Protein AF-A0A1J4K508-F1 (afdb_monomer_lite)

InterPro domains:
  IPR001650 Helicase, C-terminal domain-like [PF00271] (27-122)
  IPR001650 Helicase, C-terminal domain-like [PS51194] (22-169)
  IPR025313 ATP-dependent rRNA helicase SPB4-like, C-terminal extension [PF13959] (183-230)
  IPR025313 ATP-dependent rRNA helicase SPB4-like, C-terminal extension [SM01178] (170-233)
  IPR027417 P-loop containing nucleoside triphosphate hydrolase [G3DSA:3.40.50.300] (12-229)
  IPR027417 P-loop containing nucleoside triphosphate hydrolase [SSF52540] (10-121)

pLDDT: mean 89.84, std 14.35, range [34.88, 98.69]

Secondary structure (DSSP, 8-state):
--------PPEEEEEE--HHHHHHHHHHHHHH-TTS-EEEEESSHHHHHHHHHHHHHTT--EEEE-TTS-HHHHHHHHHHHHTTS-SEEEEEHHHHTT------SEEEE-S----HHHHHHHHHHH--SEEEEEE-GGGHHHHHHHHHS--SSTT---EE----GGGS-S-HHHHHHHHHH-HHHHHHHHHHHHHHHHHHHT-S-TTTS-GGG--HHHHHHHTT-SS--------

Radius of gyration: 17.4 Å; chains: 1; bounding box: 40×52×54 Å

Organism: NCBI:txid1144522

Foldseek 3Di:
DDDPPPPLFAAAAEEADFLLQQLLVVVLVCVVPVVWQEEEEDADDLQQVLSQVLCVVVVQQEEEAEDPDDPVSNVVRQVCSQVVVHRYYYYYLVCLLADDHAATQEYEHRADDQALVSVLSNCVRNVHNYYYYYHHPLLVVRVVRNVVDPNVSNDHPHHYPYDDPVSRDPCLVVLLVCLVPDVVSVVSLLVSLLVSLVCLVPRPPCVSSPSVPDPSCSSSSSSSHNGRPPDPNDD

Structure (mmCIF, N/CA/C/O backbone):
data_AF-A0A1J4K508-F1
#
_entry.id   AF-A0A1J4K508-F1
#
loop_
_atom_site.group_PDB
_atom_site.id
_atom_site.type_symbol
_atom_site.label_atom_id
_atom_site.label_alt_id
_atom_site.label_comp_id
_atom_site.label_asym_id
_atom_site.label_entity_id
_atom_site.label_seq_id
_atom_site.pdbx_PDB_ins_code
_atom_site.Cartn_x
_atom_site.Cartn_y
_atom_site.Cartn_z
_atom_site.occupancy
_atom_site.B_iso_or_equiv
_atom_site.auth_seq_id
_atom_site.auth_comp_id
_atom_site.auth_asym_id
_atom_site.auth_atom_id
_atom_site.pdbx_PDB_model_num
ATOM 1 N N . MET A 1 1 ? 11.918 28.055 32.937 1.00 36.03 1 MET A N 1
ATOM 2 C CA . MET A 1 1 ? 11.700 27.940 31.481 1.00 36.03 1 MET A CA 1
ATOM 3 C C . MET A 1 1 ? 10.954 26.646 31.246 1.00 36.03 1 MET A C 1
ATOM 5 O O . MET A 1 1 ? 11.519 25.577 31.408 1.00 36.03 1 MET A O 1
ATOM 9 N N . SER A 1 2 ? 9.648 26.762 31.046 1.00 34.88 2 SER A N 1
ATOM 10 C CA . SER A 1 2 ? 8.708 25.660 30.867 1.00 34.88 2 SER A CA 1
ATOM 11 C C . SER A 1 2 ? 8.973 24.953 29.541 1.00 34.88 2 SER A C 1
ATOM 13 O O . SER A 1 2 ? 8.718 25.518 28.479 1.00 34.88 2 SER A O 1
ATOM 15 N N . SER A 1 3 ? 9.488 23.727 29.618 1.00 38.06 3 SER A N 1
ATOM 16 C CA . SER A 1 3 ? 9.545 22.787 28.504 1.00 38.06 3 SER A CA 1
ATOM 17 C C . SER A 1 3 ? 8.120 22.545 28.006 1.00 38.06 3 SER A C 1
ATOM 19 O O . SER A 1 3 ? 7.325 21.893 28.681 1.00 38.06 3 SER A O 1
ATOM 21 N N . GLN A 1 4 ? 7.771 23.115 26.854 1.00 36.91 4 GLN A N 1
ATOM 22 C CA . GLN A 1 4 ? 6.567 22.725 26.131 1.00 36.91 4 GLN A CA 1
ATOM 23 C C . GLN A 1 4 ? 6.762 21.273 25.683 1.00 36.91 4 GLN A C 1
ATOM 25 O O . GLN A 1 4 ? 7.494 20.998 24.735 1.00 36.91 4 GLN A O 1
ATOM 30 N N . ASN A 1 5 ? 6.134 20.335 26.393 1.00 35.41 5 ASN A N 1
ATOM 31 C CA . ASN A 1 5 ? 5.869 19.005 25.860 1.00 35.41 5 ASN A CA 1
ATOM 32 C C . ASN A 1 5 ? 4.941 19.194 24.655 1.00 35.41 5 ASN A C 1
ATOM 34 O O . ASN A 1 5 ? 3.728 19.309 24.812 1.00 35.41 5 ASN A O 1
ATOM 38 N N . HIS A 1 6 ? 5.505 19.266 23.451 1.00 39.19 6 HIS A N 1
ATOM 39 C CA . HIS A 1 6 ? 4.737 19.020 22.240 1.00 39.19 6 HIS A CA 1
ATOM 40 C C . HIS A 1 6 ? 4.379 17.530 22.233 1.00 39.19 6 HIS A C 1
ATOM 42 O O . HIS A 1 6 ? 5.122 16.700 21.706 1.00 39.19 6 HIS A O 1
ATOM 48 N N . GLU A 1 7 ? 3.267 17.173 22.880 1.00 51.31 7 GLU A N 1
ATOM 49 C CA . GLU A 1 7 ? 2.598 15.901 22.623 1.00 51.31 7 GLU A CA 1
ATOM 50 C C . GLU A 1 7 ? 2.247 15.889 21.133 1.00 51.31 7 GLU A C 1
ATOM 52 O O . GLU A 1 7 ? 1.363 16.594 20.652 1.00 51.31 7 GLU A O 1
ATOM 57 N N . ASN A 1 8 ? 3.055 15.177 20.352 1.00 57.25 8 ASN A N 1
ATOM 58 C CA . ASN A 1 8 ? 2.920 15.130 18.907 1.00 57.25 8 ASN A CA 1
ATOM 59 C C . ASN A 1 8 ? 1.722 14.246 18.530 1.00 57.25 8 ASN A C 1
ATOM 61 O O . ASN A 1 8 ? 1.892 13.065 18.221 1.00 57.25 8 ASN A O 1
ATOM 65 N N . HIS A 1 9 ? 0.522 14.823 18.538 1.00 76.75 9 HIS A N 1
ATOM 66 C CA . HIS A 1 9 ? -0.707 14.159 18.108 1.00 76.75 9 HIS A CA 1
ATOM 67 C C . HIS A 1 9 ? -0.636 13.775 16.619 1.00 76.75 9 HIS A C 1
ATOM 69 O O . HIS A 1 9 ? -0.300 14.599 15.764 1.00 76.75 9 HIS A O 1
ATOM 75 N N . VAL A 1 10 ? -0.945 12.513 16.308 1.00 86.88 10 VAL A N 1
ATOM 76 C CA . VAL A 1 10 ? -1.072 12.003 14.933 1.00 86.88 10 VAL A CA 1
ATOM 77 C C . VAL A 1 10 ? -2.484 12.298 14.434 1.00 86.88 10 VAL A C 1
ATOM 79 O O . VAL A 1 10 ? -3.451 11.934 15.100 1.00 86.88 10 VAL A O 1
ATOM 82 N N . LYS A 1 11 ? -2.625 12.926 13.261 1.00 89.44 11 LYS A N 1
ATOM 83 C CA . LYS A 1 11 ? -3.944 13.147 12.641 1.00 89.44 11 LYS A CA 1
ATOM 84 C C . LYS A 1 11 ? -4.387 11.898 11.892 1.00 89.44 11 LYS A C 1
ATOM 86 O O . LYS A 1 11 ? -3.651 11.424 11.028 1.00 89.44 11 LYS A O 1
ATOM 91 N N . LEU A 1 12 ? -5.574 11.382 12.196 1.00 89.81 12 LEU A N 1
ATOM 92 C CA . LEU A 1 12 ? -6.089 10.162 11.579 1.00 89.81 12 LEU A CA 1
ATOM 93 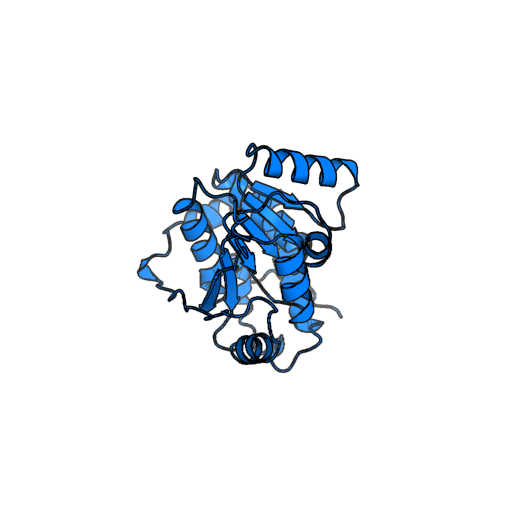C C . LEU A 1 12 ? -7.150 10.485 10.540 1.00 89.81 12 LEU A C 1
ATOM 95 O O . LEU A 1 12 ? -8.097 11.221 10.799 1.00 89.81 12 LEU A O 1
ATOM 99 N N . PHE A 1 13 ? -7.013 9.860 9.384 1.00 92.69 13 PHE A N 1
ATOM 100 C CA . PHE A 1 13 ? -7.911 9.994 8.261 1.00 92.69 13 PHE A CA 1
ATOM 101 C C . PHE A 1 13 ? -8.370 8.620 7.799 1.00 92.69 13 PHE A C 1
ATOM 103 O O . PHE A 1 13 ? -7.622 7.642 7.857 1.00 92.69 13 PHE A O 1
ATOM 110 N N . HIS A 1 14 ? -9.582 8.557 7.270 1.00 93.38 14 HIS A N 1
ATOM 111 C CA . HIS A 1 14 ? -10.032 7.421 6.476 1.00 93.38 14 HIS A CA 1
ATOM 112 C C . HIS A 1 14 ? -10.540 7.907 5.124 1.00 93.38 14 HIS A C 1
ATOM 114 O O . HIS A 1 14 ? -10.944 9.060 4.975 1.00 93.38 14 HIS A O 1
ATOM 120 N N . SER A 1 15 ? -10.511 7.024 4.133 1.00 95.06 15 SER A N 1
ATOM 121 C CA . SER A 1 15 ? -11.158 7.250 2.847 1.00 95.06 15 SER A CA 1
ATOM 122 C C . SER A 1 15 ? -11.766 5.947 2.352 1.00 95.06 15 SER A C 1
ATOM 124 O O . SER A 1 15 ? -11.091 4.915 2.313 1.00 95.06 15 SER A O 1
ATOM 126 N N . PHE A 1 16 ? -13.039 5.991 1.968 1.00 95.00 16 PHE A N 1
ATOM 127 C CA . PHE A 1 16 ? -13.695 4.865 1.317 1.00 95.00 16 PHE A CA 1
ATOM 128 C C . PHE A 1 16 ? -13.366 4.877 -0.178 1.00 95.00 16 PHE A C 1
ATOM 130 O O . PHE A 1 16 ? -13.921 5.654 -0.953 1.00 95.00 16 PHE A O 1
ATOM 137 N N . VAL A 1 17 ? -12.423 4.025 -0.575 1.00 96.00 17 VAL A N 1
ATOM 138 C CA . VAL A 1 17 ? -11.898 3.916 -1.935 1.00 96.00 17 VAL A CA 1
ATOM 139 C C . VAL A 1 17 ? -12.188 2.513 -2.481 1.00 96.00 17 VAL A C 1
ATOM 141 O O . VAL A 1 17 ? -11.552 1.540 -2.044 1.00 96.00 17 VAL A O 1
ATOM 144 N N . PRO A 1 18 ? -13.103 2.386 -3.462 1.00 94.12 18 PRO A N 1
ATOM 145 C CA . PRO A 1 18 ? -13.377 1.112 -4.119 1.00 94.12 18 PRO A CA 1
ATOM 146 C C . PRO A 1 18 ? -12.110 0.524 -4.744 1.00 94.12 18 PRO A C 1
ATOM 148 O O . PRO A 1 18 ? -11.300 1.262 -5.314 1.00 94.12 18 PRO A O 1
ATOM 151 N N . HIS A 1 19 ? -11.960 -0.804 -4.701 1.00 92.12 19 HIS A N 1
ATOM 152 C CA . HIS A 1 19 ? -10.775 -1.513 -5.219 1.00 92.12 19 HIS A CA 1
ATOM 153 C C . HIS A 1 19 ? -10.371 -1.069 -6.629 1.00 92.12 19 HIS A C 1
ATOM 155 O O . HIS A 1 19 ? -9.208 -0.750 -6.857 1.00 92.12 19 HIS A O 1
ATOM 161 N N . LYS A 1 20 ? -11.343 -0.928 -7.539 1.00 93.19 20 LYS A N 1
ATOM 162 C CA . LYS A 1 20 ? -11.130 -0.497 -8.932 1.00 93.19 20 LYS A CA 1
ATOM 163 C C . LYS A 1 20 ? -10.344 0.812 -9.068 1.00 93.19 20 LYS A C 1
ATOM 165 O O . LYS A 1 20 ? -9.643 1.010 -10.055 1.00 93.19 20 LYS A O 1
ATOM 170 N N . TYR A 1 21 ? -10.497 1.726 -8.114 1.00 95.75 21 TYR A N 1
ATOM 171 C CA . TYR A 1 21 ? -9.928 3.072 -8.172 1.00 95.75 21 TYR A CA 1
ATOM 172 C C . TYR A 1 21 ? -8.739 3.264 -7.232 1.00 95.75 21 TYR A C 1
ATOM 174 O O . TYR A 1 21 ? -8.122 4.331 -7.237 1.00 95.75 21 TYR A O 1
ATOM 182 N N . ARG A 1 22 ? -8.412 2.263 -6.416 1.00 95.44 22 ARG A N 1
ATOM 183 C CA . ARG A 1 22 ? -7.508 2.402 -5.275 1.00 95.44 22 ARG A CA 1
ATOM 184 C C . ARG A 1 22 ? -6.067 2.699 -5.688 1.00 95.44 22 ARG A C 1
ATOM 186 O O . ARG A 1 22 ? -5.500 3.684 -5.214 1.00 95.44 22 ARG A O 1
ATOM 193 N N . LEU A 1 23 ? -5.539 1.969 -6.666 1.00 97.19 23 LEU A N 1
ATOM 194 C CA . LEU A 1 23 ? -4.229 2.226 -7.262 1.00 97.19 23 LEU A CA 1
ATOM 195 C C . LEU A 1 23 ? -4.136 3.637 -7.838 1.00 97.19 23 LEU A C 1
ATOM 197 O O . LEU A 1 23 ? -3.200 4.374 -7.535 1.00 97.19 23 LEU A O 1
ATOM 201 N N . LEU A 1 24 ? -5.110 4.039 -8.657 1.00 96.88 24 LEU A N 1
ATOM 202 C CA . LEU A 1 24 ? -5.060 5.347 -9.309 1.00 96.88 24 LEU A CA 1
ATOM 203 C C . LEU A 1 24 ? -5.251 6.498 -8.320 1.00 96.88 24 LEU A C 1
ATOM 205 O O . LEU A 1 24 ? -4.661 7.563 -8.497 1.00 96.88 24 LEU A O 1
ATOM 209 N N . THR A 1 25 ? -6.031 6.270 -7.264 1.00 97.56 25 THR A N 1
ATOM 210 C CA . THR A 1 25 ? -6.179 7.205 -6.145 1.00 97.56 25 THR A CA 1
ATOM 211 C C . THR A 1 25 ? -4.844 7.387 -5.437 1.00 97.56 25 THR A C 1
ATOM 213 O O . THR A 1 25 ? -4.434 8.524 -5.217 1.00 97.56 25 THR A O 1
ATOM 216 N N . LEU A 1 26 ? -4.114 6.298 -5.164 1.00 97.94 26 LEU A N 1
ATOM 217 C CA . LEU A 1 26 ? -2.773 6.383 -4.591 1.00 97.94 26 LEU A CA 1
ATOM 218 C C . LEU A 1 26 ? -1.806 7.118 -5.530 1.00 97.94 26 LEU A C 1
ATOM 220 O O . LEU A 1 26 ? -1.103 8.016 -5.082 1.00 97.94 26 LEU A O 1
ATOM 224 N N . VAL A 1 27 ? -1.800 6.816 -6.833 1.00 97.81 27 VAL A N 1
ATOM 225 C CA . VAL A 1 27 ? -0.957 7.537 -7.809 1.00 97.81 27 VAL A CA 1
ATOM 226 C C . VAL A 1 27 ? -1.259 9.038 -7.800 1.00 97.81 27 VAL A C 1
ATOM 228 O O . VAL A 1 27 ? -0.334 9.851 -7.774 1.00 97.81 27 VAL A O 1
ATOM 231 N N . GLY A 1 28 ? -2.540 9.418 -7.800 1.00 97.19 28 GLY A N 1
ATOM 232 C CA . GLY A 1 28 ? -2.964 10.816 -7.713 1.00 97.19 28 GLY A CA 1
ATOM 233 C C . GLY A 1 28 ? -2.507 11.476 -6.415 1.00 97.19 28 GLY A C 1
ATOM 234 O O . GLY A 1 28 ? -1.930 12.561 -6.452 1.00 97.19 28 GLY A O 1
ATOM 235 N N . PHE A 1 29 ? -2.688 10.782 -5.289 1.00 97.62 29 PHE A N 1
ATOM 236 C CA . PHE A 1 29 ? -2.268 11.246 -3.973 1.00 97.62 29 PHE A CA 1
ATOM 237 C C . PHE A 1 29 ? -0.757 11.490 -3.912 1.00 97.62 29 PHE A C 1
ATOM 239 O O . PHE A 1 29 ? -0.331 12.561 -3.494 1.00 97.62 29 PHE A O 1
ATOM 246 N N . ILE A 1 30 ? 0.071 10.545 -4.365 1.00 97.94 30 ILE A N 1
ATOM 247 C CA . ILE A 1 30 ? 1.531 10.719 -4.353 1.00 97.94 30 ILE A CA 1
ATOM 248 C C . ILE A 1 30 ? 1.948 11.885 -5.262 1.00 97.94 30 ILE A C 1
ATOM 250 O O . ILE A 1 30 ? 2.777 12.706 -4.873 1.00 97.94 30 ILE A O 1
ATOM 254 N N . ARG A 1 31 ? 1.336 12.025 -6.447 1.00 96.75 31 ARG A N 1
ATOM 255 C CA . ARG A 1 31 ? 1.626 13.137 -7.372 1.00 96.75 31 ARG A CA 1
ATOM 256 C C . ARG A 1 31 ? 1.264 14.512 -6.811 1.00 96.75 31 ARG A C 1
ATOM 258 O O . ARG A 1 31 ? 1.914 15.487 -7.175 1.00 96.75 31 ARG A O 1
ATOM 265 N N . SER A 1 32 ? 0.267 14.611 -5.932 1.00 96.31 32 SER A N 1
ATOM 266 C CA . SER A 1 32 ? -0.062 15.871 -5.254 1.00 96.31 32 SER A CA 1
ATOM 267 C C . SER A 1 32 ? 0.784 16.140 -4.003 1.00 96.31 32 SER A C 1
ATOM 269 O O . SER A 1 32 ? 0.717 17.241 -3.467 1.00 96.31 32 SER A O 1
ATOM 271 N N . HIS A 1 33 ? 1.588 15.171 -3.553 1.00 97.00 33 HIS A N 1
ATOM 272 C CA . HIS A 1 33 ? 2.385 15.233 -2.321 1.00 97.00 33 HIS A CA 1
ATOM 273 C C . HIS A 1 33 ? 3.872 14.915 -2.571 1.00 97.00 33 HIS A C 1
ATOM 275 O O . HIS A 1 33 ? 4.541 14.312 -1.742 1.00 97.00 33 HIS A O 1
ATOM 281 N N . LEU A 1 34 ? 4.433 15.351 -3.706 1.00 95.69 34 LEU A N 1
ATOM 282 C CA . LEU A 1 34 ? 5.824 15.047 -4.101 1.00 95.69 34 LEU A CA 1
ATOM 283 C C . LEU A 1 34 ? 6.910 15.587 -3.148 1.00 95.69 34 LEU A C 1
ATOM 285 O O . LEU A 1 34 ? 8.076 15.223 -3.287 1.00 95.69 34 LEU A O 1
ATOM 289 N N . LYS A 1 35 ? 6.547 16.486 -2.225 1.00 96.19 35 LYS A N 1
ATOM 290 C CA . LYS A 1 35 ? 7.444 17.038 -1.197 1.00 96.19 35 LYS A CA 1
ATOM 291 C C . LYS A 1 35 ? 7.372 16.283 0.133 1.00 96.19 35 LYS A C 1
ATOM 293 O O . LYS A 1 35 ? 8.217 16.520 0.990 1.00 96.19 35 LYS A O 1
ATOM 298 N N . ASP A 1 36 ? 6.380 15.416 0.298 1.00 97.75 36 ASP A N 1
ATOM 299 C CA . ASP A 1 36 ? 6.139 14.687 1.536 1.00 97.75 36 ASP A CA 1
ATOM 300 C C . ASP A 1 36 ? 6.948 13.384 1.550 1.00 97.75 36 ASP A C 1
ATOM 302 O O . ASP A 1 36 ? 7.170 12.756 0.512 1.00 97.75 36 ASP A O 1
ATOM 306 N N . SER A 1 37 ? 7.351 12.944 2.742 1.00 98.12 37 SER A N 1
ATOM 307 C CA . SER A 1 37 ? 7.830 11.578 2.964 1.00 98.12 37 SER A CA 1
ATOM 308 C C . SER A 1 37 ? 6.640 10.677 3.298 1.00 98.12 37 SER A C 1
ATOM 310 O O . SER A 1 37 ? 5.852 10.969 4.203 1.00 98.12 37 SER A O 1
ATOM 312 N N . ILE A 1 38 ? 6.472 9.596 2.536 1.00 98.69 38 ILE A N 1
ATOM 313 C CA . ILE A 1 38 ? 5.255 8.778 2.558 1.00 98.69 38 ILE A CA 1
ATOM 314 C C . ILE A 1 38 ? 5.613 7.301 2.708 1.00 98.69 38 ILE A C 1
ATOM 316 O O . ILE A 1 38 ? 6.325 6.729 1.883 1.00 98.69 38 ILE A O 1
ATOM 320 N N . VAL A 1 39 ? 5.065 6.663 3.739 1.00 98.62 39 VAL A N 1
ATOM 321 C CA . VAL A 1 39 ? 5.086 5.205 3.896 1.00 98.62 39 VAL A CA 1
ATOM 322 C C . VAL A 1 39 ? 3.722 4.647 3.507 1.00 98.62 39 VAL A C 1
ATOM 324 O O . VAL A 1 39 ? 2.698 5.134 3.977 1.00 98.62 39 VAL A O 1
ATOM 327 N N . VAL A 1 40 ? 3.696 3.608 2.679 1.00 98.62 40 VAL A N 1
ATOM 328 C CA . VAL A 1 40 ? 2.476 2.908 2.270 1.00 98.62 40 VAL A CA 1
ATOM 329 C C . VAL A 1 40 ? 2.505 1.487 2.824 1.00 98.62 40 VAL A C 1
ATOM 331 O O . VAL A 1 40 ? 3.326 0.669 2.409 1.00 98.62 40 VAL A O 1
ATOM 334 N N . ILE A 1 41 ? 1.612 1.192 3.767 1.00 98.19 41 ILE A N 1
ATOM 335 C CA . ILE A 1 41 ? 1.456 -0.133 4.368 1.00 98.19 41 ILE A CA 1
ATOM 336 C C . ILE A 1 41 ? 0.645 -1.021 3.427 1.00 98.19 41 ILE A C 1
ATOM 338 O O . ILE A 1 41 ? -0.455 -0.646 3.020 1.00 98.19 41 ILE A O 1
ATOM 342 N N . CYS A 1 42 ? 1.201 -2.184 3.100 1.00 97.69 42 CYS A N 1
ATOM 343 C CA . CYS A 1 42 ? 0.603 -3.205 2.245 1.00 97.69 42 CYS A CA 1
ATOM 344 C C . CYS A 1 42 ? 0.398 -4.506 3.032 1.00 97.69 42 CYS A C 1
ATOM 346 O O . CYS A 1 42 ? 1.184 -4.834 3.932 1.00 97.69 42 CYS A O 1
ATOM 348 N N . CYS A 1 43 ? -0.596 -5.297 2.644 1.00 95.44 43 CYS A N 1
ATOM 349 C CA . CYS A 1 43 ? -0.949 -6.538 3.323 1.00 95.44 43 CYS A CA 1
ATOM 350 C C . CYS A 1 43 ? 0.087 -7.648 3.124 1.00 95.44 43 CYS A C 1
ATOM 352 O O . CYS A 1 43 ? 0.170 -8.574 3.929 1.00 95.44 43 CYS A O 1
ATOM 354 N N . SER A 1 44 ? 0.882 -7.584 2.051 1.00 96.12 44 SER A N 1
ATOM 355 C CA . SER A 1 44 ? 1.805 -8.656 1.692 1.00 96.12 44 SER A CA 1
ATOM 356 C C . SER A 1 44 ? 3.058 -8.173 0.959 1.00 96.12 44 SER A C 1
ATOM 358 O O . SER A 1 44 ? 3.166 -7.025 0.519 1.00 96.12 44 SER A O 1
ATOM 360 N N . THR A 1 45 ? 4.021 -9.088 0.824 1.00 96.31 45 THR A N 1
ATOM 361 C CA . THR A 1 45 ? 5.303 -8.835 0.155 1.00 96.31 45 THR A CA 1
ATOM 362 C C . THR A 1 45 ? 5.135 -8.505 -1.327 1.00 96.31 45 THR A C 1
ATOM 364 O O . THR A 1 45 ? 5.657 -7.497 -1.788 1.00 96.31 45 THR A O 1
ATOM 367 N N . GLY A 1 46 ? 4.346 -9.297 -2.055 1.00 96.81 46 GLY A N 1
ATOM 368 C CA . GLY A 1 46 ? 4.101 -9.130 -3.481 1.00 96.81 46 GLY A CA 1
ATOM 369 C C . GLY A 1 46 ? 3.335 -7.849 -3.784 1.00 96.81 46 GLY A C 1
ATOM 370 O O . GLY A 1 46 ? 3.607 -7.208 -4.794 1.00 96.81 46 GLY A O 1
ATOM 371 N N . VAL A 1 47 ? 2.442 -7.408 -2.889 1.00 97.69 47 VAL A N 1
ATOM 372 C CA . VAL A 1 47 ? 1.774 -6.107 -3.037 1.00 97.69 47 VAL A CA 1
ATOM 373 C C . VAL A 1 47 ? 2.773 -4.957 -2.892 1.00 97.69 47 VAL A C 1
ATOM 375 O O . VAL A 1 47 ? 2.763 -4.053 -3.732 1.00 97.69 47 VAL A O 1
ATOM 378 N N . ALA A 1 48 ? 3.652 -5.000 -1.884 1.00 97.75 48 ALA A N 1
ATOM 379 C CA . ALA A 1 48 ? 4.672 -3.972 -1.676 1.00 97.75 48 ALA A CA 1
ATOM 380 C C . ALA A 1 48 ? 5.674 -3.901 -2.844 1.00 97.75 48 ALA A C 1
ATOM 382 O O . ALA A 1 48 ? 5.965 -2.812 -3.344 1.00 97.75 48 ALA A O 1
ATOM 383 N N . GLU A 1 49 ? 6.158 -5.053 -3.319 1.00 97.38 49 GLU A N 1
ATOM 384 C CA . GLU A 1 49 ? 7.060 -5.139 -4.475 1.00 97.38 49 GLU A CA 1
ATOM 385 C C . GLU A 1 49 ? 6.394 -4.628 -5.759 1.00 97.38 49 GLU A C 1
ATOM 387 O O . GLU A 1 49 ? 6.976 -3.800 -6.466 1.00 97.38 49 GLU A O 1
ATOM 392 N N . HIS A 1 50 ? 5.158 -5.064 -6.035 1.00 98.06 50 HIS A N 1
ATOM 393 C CA . HIS A 1 50 ? 4.398 -4.639 -7.210 1.00 98.06 50 HIS A CA 1
ATOM 394 C C . HIS A 1 50 ? 4.240 -3.124 -7.251 1.00 98.06 50 HIS A C 1
ATOM 396 O O . HIS A 1 50 ? 4.587 -2.493 -8.251 1.00 98.06 50 HIS A O 1
ATOM 402 N N . HIS A 1 51 ? 3.732 -2.531 -6.168 1.00 98.25 51 HIS A N 1
ATOM 403 C CA . HIS A 1 51 ? 3.461 -1.100 -6.152 1.00 98.25 51 HIS A CA 1
ATOM 404 C C . HIS A 1 51 ? 4.758 -0.297 -6.211 1.00 98.25 51 HIS A C 1
ATOM 406 O O . HIS A 1 51 ? 4.831 0.664 -6.970 1.00 98.25 51 HIS A O 1
ATOM 412 N N . SER A 1 52 ? 5.817 -0.722 -5.522 1.00 98.25 52 SER A N 1
ATOM 413 C CA . SER A 1 52 ? 7.114 -0.055 -5.638 1.00 98.25 52 SER A CA 1
ATOM 414 C C . SER A 1 52 ? 7.656 -0.089 -7.069 1.00 98.25 52 SER A C 1
ATOM 416 O O . SER A 1 52 ? 8.078 0.938 -7.604 1.00 98.25 52 SER A O 1
ATOM 418 N N . LEU A 1 53 ? 7.590 -1.242 -7.741 1.00 98.12 53 LEU A N 1
ATOM 419 C CA . LEU A 1 53 ? 8.041 -1.370 -9.123 1.00 98.12 53 LEU A CA 1
ATOM 420 C C . LEU A 1 53 ? 7.201 -0.520 -10.084 1.00 98.12 53 LEU A C 1
ATOM 422 O O . LEU A 1 53 ? 7.757 0.216 -10.900 1.00 98.12 53 LEU A O 1
ATOM 426 N N . LEU A 1 54 ? 5.875 -0.596 -9.976 1.00 98.50 54 LEU A N 1
ATOM 427 C CA . LEU A 1 54 ? 4.955 0.177 -10.803 1.00 98.50 54 LEU A CA 1
ATOM 428 C C . LEU A 1 54 ? 5.171 1.684 -10.626 1.00 98.50 54 LEU A C 1
ATOM 430 O O . LEU A 1 54 ? 5.238 2.412 -11.613 1.00 98.50 54 LEU A O 1
ATOM 434 N N . PHE A 1 55 ? 5.313 2.158 -9.387 1.00 98.50 55 PHE A N 1
ATOM 435 C CA . PHE A 1 55 ? 5.505 3.579 -9.101 1.00 98.50 55 PHE A CA 1
ATOM 436 C C . PHE A 1 55 ? 6.841 4.085 -9.648 1.00 98.50 55 PHE A C 1
ATOM 438 O O . PHE A 1 55 ? 6.872 5.164 -10.236 1.00 98.50 55 PHE A O 1
ATOM 445 N N . ASN A 1 56 ? 7.907 3.280 -9.594 1.00 98.19 56 ASN A N 1
ATOM 446 C CA . ASN A 1 56 ? 9.166 3.621 -10.262 1.00 98.19 56 ASN A CA 1
ATOM 447 C C . ASN A 1 56 ? 9.011 3.732 -11.792 1.00 98.19 56 ASN A C 1
ATOM 449 O O . ASN A 1 56 ? 9.558 4.659 -12.384 1.00 98.19 56 ASN A O 1
ATOM 453 N N . PHE A 1 57 ? 8.220 2.864 -12.441 1.00 97.81 57 PHE A N 1
ATOM 454 C CA . PHE A 1 57 ? 7.892 3.010 -13.872 1.00 97.81 57 PHE A CA 1
ATOM 455 C C . PHE A 1 57 ? 7.030 4.241 -14.189 1.00 97.81 57 PHE A C 1
ATOM 457 O O . PHE A 1 57 ? 7.007 4.698 -15.331 1.00 97.81 57 PHE A O 1
ATOM 464 N N . LEU A 1 58 ? 6.324 4.777 -13.193 1.00 97.25 58 LEU A N 1
ATOM 465 C CA . LEU A 1 58 ? 5.583 6.037 -13.273 1.00 97.25 58 LEU A CA 1
ATOM 466 C C . LEU A 1 58 ? 6.431 7.252 -12.859 1.00 97.25 58 LEU A C 1
ATOM 468 O O . LEU A 1 58 ? 5.867 8.329 -12.665 1.00 97.25 58 LEU A O 1
ATOM 472 N N . GLU A 1 59 ? 7.749 7.074 -12.713 1.00 96.81 59 GLU A N 1
ATOM 473 C CA . GLU A 1 59 ? 8.722 8.097 -12.298 1.00 96.81 59 GLU A CA 1
ATOM 474 C C . GLU A 1 59 ? 8.482 8.648 -10.878 1.00 96.81 59 GLU A C 1
ATOM 476 O O . GLU A 1 59 ? 8.961 9.717 -10.500 1.00 96.81 59 GLU A O 1
ATOM 481 N N . LEU A 1 60 ? 7.775 7.882 -10.045 1.00 97.19 60 LE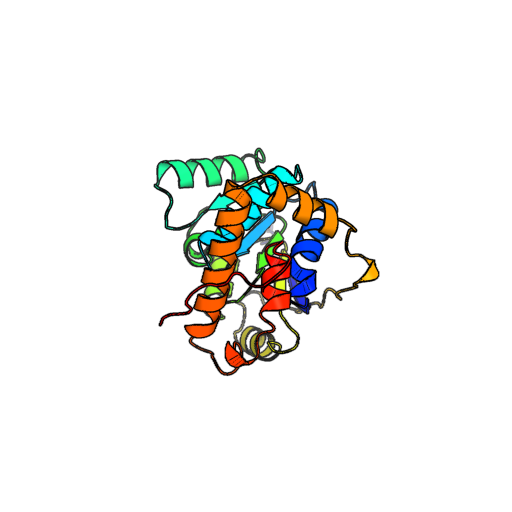U A N 1
ATOM 482 C CA . LEU A 1 60 ? 7.580 8.143 -8.624 1.00 97.19 60 LEU A CA 1
ATOM 483 C C . LEU A 1 60 ? 8.601 7.305 -7.849 1.00 97.19 60 LEU A C 1
ATOM 485 O O . LEU A 1 60 ? 8.340 6.145 -7.538 1.00 97.19 60 LEU A O 1
ATOM 489 N N . ARG A 1 61 ? 9.781 7.887 -7.585 1.00 97.25 61 ARG A N 1
ATOM 490 C CA . ARG A 1 61 ? 10.900 7.237 -6.874 1.00 97.25 61 ARG A CA 1
ATOM 491 C C . ARG A 1 61 ? 10.402 6.509 -5.623 1.00 97.25 61 ARG A C 1
ATOM 493 O O . ARG A 1 61 ? 10.040 7.159 -4.641 1.00 97.25 61 ARG A O 1
ATOM 500 N N . ALA A 1 62 ? 10.416 5.181 -5.662 1.00 98.25 62 ALA A N 1
ATOM 501 C CA . ALA A 1 62 ? 9.856 4.340 -4.614 1.00 98.25 62 ALA A CA 1
ATOM 502 C C . ALA A 1 62 ? 10.834 3.244 -4.184 1.00 98.25 62 ALA A C 1
ATOM 504 O O . ALA A 1 62 ? 11.563 2.678 -4.998 1.00 98.25 62 ALA A O 1
ATOM 505 N N . GLY A 1 63 ? 10.819 2.927 -2.896 1.00 97.81 63 GLY A N 1
ATOM 506 C CA . GLY A 1 63 ? 11.490 1.775 -2.303 1.00 97.81 63 GLY A CA 1
ATOM 507 C C . GLY A 1 63 ? 10.464 0.774 -1.788 1.00 97.81 63 GLY A C 1
ATOM 508 O O . GLY A 1 63 ? 9.260 1.049 -1.791 1.00 97.81 63 GLY A O 1
ATOM 509 N N . PHE A 1 64 ? 10.929 -0.388 -1.342 1.00 97.62 64 PHE A N 1
ATOM 510 C CA . PHE A 1 64 ? 10.086 -1.349 -0.643 1.00 97.62 64 PHE A CA 1
ATOM 511 C C . PHE A 1 64 ? 10.822 -2.013 0.521 1.00 97.62 64 PHE A C 1
ATOM 513 O O . PHE A 1 64 ? 12.045 -2.163 0.484 1.00 97.62 64 PHE A O 1
ATOM 520 N N . LEU A 1 65 ? 10.060 -2.404 1.543 1.00 96.75 65 LEU A N 1
ATOM 521 C CA . LEU A 1 65 ? 10.545 -3.028 2.769 1.00 96.75 65 LEU A CA 1
ATOM 522 C C . LEU A 1 65 ? 9.622 -4.183 3.202 1.00 96.75 65 LEU A C 1
ATOM 524 O O . LEU A 1 65 ? 8.509 -3.962 3.680 1.00 96.75 65 LEU A O 1
ATOM 528 N N . HIS A 1 66 ? 10.080 -5.429 3.079 1.00 94.56 66 HIS A N 1
ATOM 529 C CA . HIS A 1 66 ? 9.299 -6.611 3.467 1.00 94.56 66 HIS A CA 1
ATOM 530 C C . HIS A 1 66 ? 10.158 -7.782 3.967 1.00 94.56 66 HIS A C 1
ATOM 532 O O . HIS A 1 66 ? 11.372 -7.829 3.783 1.00 94.56 66 HIS A O 1
ATOM 538 N N . GLY A 1 67 ? 9.515 -8.777 4.589 1.00 90.44 67 GLY A N 1
ATOM 539 C CA . GLY A 1 67 ? 10.197 -9.877 5.287 1.00 90.44 67 GLY A CA 1
ATOM 540 C C . GLY A 1 67 ? 11.048 -10.815 4.418 1.00 90.44 67 GLY A C 1
ATOM 541 O O . GLY A 1 67 ? 11.941 -11.461 4.947 1.00 90.44 67 GLY A O 1
ATOM 542 N N . LYS A 1 68 ? 10.801 -10.882 3.100 1.00 93.00 68 LYS A N 1
ATOM 543 C CA . LYS A 1 68 ? 11.600 -11.697 2.160 1.00 93.00 68 LYS A CA 1
ATOM 544 C C . LYS A 1 68 ? 12.968 -11.086 1.783 1.00 93.00 68 LYS A C 1
ATOM 546 O O . LYS A 1 68 ? 13.766 -11.775 1.159 1.00 93.00 68 LYS A O 1
ATOM 551 N N . GLN A 1 69 ? 13.240 -9.819 2.119 1.00 93.56 69 GLN A N 1
ATOM 552 C CA . GLN A 1 69 ? 14.547 -9.190 1.873 1.00 93.56 69 GLN A CA 1
ATOM 553 C C . GLN A 1 69 ? 15.567 -9.611 2.933 1.00 93.56 69 GLN A C 1
ATOM 555 O O . GLN A 1 69 ? 15.227 -9.743 4.112 1.00 93.56 69 GLN A O 1
ATOM 560 N N . ASP A 1 70 ? 16.832 -9.744 2.533 1.00 94.50 70 ASP A N 1
ATOM 561 C CA . ASP A 1 70 ? 17.921 -9.868 3.499 1.00 94.50 70 ASP A CA 1
ATOM 562 C C . ASP A 1 70 ? 18.122 -8.571 4.307 1.00 94.50 70 ASP A C 1
ATOM 564 O O . ASP A 1 70 ? 17.571 -7.508 4.006 1.00 94.50 70 ASP A O 1
ATOM 568 N N . GLN A 1 71 ? 18.911 -8.658 5.378 1.00 93.62 71 GLN A N 1
ATOM 569 C CA . GLN A 1 71 ? 19.138 -7.530 6.278 1.00 93.62 71 GLN A CA 1
ATOM 570 C C . GLN A 1 71 ? 19.772 -6.321 5.576 1.00 93.62 71 GLN A C 1
ATOM 572 O O . GLN A 1 71 ? 19.350 -5.196 5.836 1.00 93.62 71 GLN A O 1
ATOM 577 N N . ALA A 1 72 ? 20.731 -6.542 4.674 1.00 96.19 72 ALA A N 1
ATOM 578 C CA . ALA A 1 72 ? 21.455 -5.465 4.005 1.00 96.19 72 ALA A CA 1
ATOM 579 C C . ALA A 1 72 ? 20.525 -4.642 3.100 1.00 96.19 72 ALA A C 1
ATOM 581 O O . ALA A 1 72 ? 20.546 -3.412 3.143 1.00 96.19 72 ALA A O 1
ATOM 582 N N . HIS A 1 73 ? 19.647 -5.304 2.344 1.00 95.69 73 HIS A N 1
ATOM 583 C CA . HIS A 1 73 ? 18.646 -4.629 1.518 1.00 95.69 73 HIS A CA 1
ATOM 584 C C . HIS A 1 73 ? 17.624 -3.857 2.362 1.00 95.69 73 HIS A C 1
ATOM 586 O O . HIS A 1 73 ? 17.212 -2.761 1.980 1.00 95.69 73 HIS A O 1
ATOM 592 N N . ARG A 1 74 ? 17.230 -4.393 3.526 1.00 96.12 74 ARG A N 1
ATOM 593 C CA . ARG A 1 74 ? 16.319 -3.695 4.450 1.00 96.12 74 ARG A CA 1
ATOM 594 C C . ARG A 1 74 ? 16.956 -2.433 5.029 1.00 96.12 74 ARG A C 1
ATOM 596 O O . ARG A 1 74 ? 16.318 -1.382 5.053 1.00 96.12 74 ARG A O 1
ATOM 603 N N . GLU A 1 75 ? 18.208 -2.523 5.468 1.00 96.12 75 GLU A N 1
ATOM 604 C CA . GLU A 1 75 ? 18.963 -1.382 5.996 1.00 96.12 75 GLU A CA 1
ATOM 605 C C . GLU A 1 75 ? 19.186 -0.305 4.931 1.00 96.12 75 GLU A C 1
ATOM 607 O O . GLU A 1 75 ? 19.016 0.881 5.219 1.00 96.12 75 GLU A O 1
ATOM 612 N N . ASP A 1 76 ? 19.484 -0.701 3.690 1.00 97.31 76 ASP A N 1
ATOM 613 C CA . ASP A 1 76 ? 19.609 0.233 2.574 1.00 97.31 76 ASP A CA 1
ATOM 614 C C . ASP A 1 76 ? 18.291 0.963 2.279 1.00 97.31 76 ASP A C 1
ATOM 616 O O . ASP A 1 76 ? 18.277 2.192 2.201 1.00 97.31 76 ASP A O 1
ATOM 620 N N . ALA A 1 77 ? 17.167 0.244 2.192 1.00 97.38 77 ALA A N 1
ATOM 621 C CA . ALA A 1 77 ? 15.857 0.849 1.946 1.00 97.38 77 ALA A CA 1
ATOM 622 C C . ALA A 1 77 ? 15.485 1.878 3.030 1.00 97.38 77 ALA A C 1
ATOM 624 O O . ALA A 1 77 ? 15.056 2.990 2.714 1.00 97.38 77 ALA A O 1
ATOM 625 N N . VAL A 1 78 ? 15.713 1.537 4.304 1.00 97.88 78 VAL A N 1
ATOM 626 C CA . VAL A 1 78 ? 15.497 2.444 5.443 1.00 97.88 78 VAL A CA 1
ATOM 627 C C . VAL A 1 78 ? 16.409 3.664 5.354 1.00 97.88 78 VAL A C 1
ATOM 629 O O . VAL A 1 78 ? 15.945 4.792 5.510 1.00 97.88 78 VAL A O 1
ATOM 632 N N . ARG A 1 79 ? 17.700 3.462 5.072 1.00 97.94 79 ARG A N 1
ATOM 633 C CA . ARG A 1 79 ? 18.682 4.544 4.931 1.00 97.94 79 ARG A CA 1
ATOM 634 C C . ARG A 1 79 ? 18.276 5.527 3.834 1.00 97.94 79 ARG A C 1
ATOM 636 O O . ARG A 1 79 ? 18.283 6.730 4.079 1.00 97.94 79 ARG A O 1
ATOM 643 N N . ARG A 1 80 ? 17.911 5.021 2.653 1.00 97.88 80 ARG A N 1
ATOM 644 C CA . ARG A 1 80 ? 17.525 5.826 1.481 1.00 97.88 80 ARG A CA 1
ATOM 645 C C . ARG A 1 80 ? 16.221 6.591 1.700 1.00 97.88 80 ARG A C 1
ATOM 647 O O . ARG A 1 80 ? 16.089 7.717 1.225 1.00 97.88 80 ARG A O 1
ATOM 654 N N . PHE A 1 81 ? 15.275 6.013 2.441 1.00 98.31 81 PHE A N 1
ATOM 655 C CA . PHE A 1 81 ? 14.066 6.727 2.847 1.00 98.31 81 PHE A CA 1
ATOM 656 C C . PHE A 1 81 ? 14.379 7.831 3.864 1.00 98.31 81 PHE A C 1
ATOM 658 O O . PHE A 1 81 ? 14.020 8.989 3.667 1.00 98.31 81 PHE A O 1
ATOM 665 N N . ASN A 1 82 ? 15.121 7.495 4.922 1.00 97.44 82 ASN A N 1
ATOM 666 C CA . ASN A 1 82 ? 15.460 8.422 6.002 1.00 97.44 82 ASN A CA 1
ATOM 667 C C . ASN A 1 82 ? 16.338 9.597 5.542 1.00 97.44 82 ASN A C 1
ATOM 669 O O . ASN A 1 82 ? 16.262 10.669 6.142 1.00 97.44 82 ASN A O 1
ATOM 673 N N . SER A 1 83 ? 17.155 9.409 4.500 1.00 96.56 83 SER A N 1
ATOM 674 C CA . SER A 1 83 ? 17.960 10.470 3.881 1.00 96.56 83 SER A CA 1
ATOM 675 C C . SER A 1 83 ? 17.178 11.351 2.898 1.00 96.56 83 SER A C 1
ATOM 677 O O . SER A 1 83 ? 17.702 12.373 2.460 1.00 96.56 83 SER A O 1
ATOM 679 N N . GLY A 1 84 ? 15.952 10.965 2.525 1.00 96.00 84 GLY A N 1
ATOM 680 C CA . GLY A 1 84 ? 15.152 11.641 1.499 1.00 96.00 84 GLY A CA 1
ATOM 681 C C . GLY A 1 84 ? 15.554 11.311 0.054 1.00 96.00 84 GLY A C 1
ATOM 682 O O . GLY A 1 84 ? 14.999 11.888 -0.885 1.00 96.00 84 GLY A O 1
ATOM 683 N N . GLU A 1 85 ? 16.486 10.374 -0.162 1.00 96.44 85 GLU A N 1
ATOM 684 C CA . GLU A 1 85 ? 16.826 9.882 -1.506 1.00 96.44 85 GLU A CA 1
ATOM 685 C C . GLU A 1 85 ? 15.612 9.219 -2.175 1.00 96.44 85 GLU A C 1
ATOM 687 O O . GLU A 1 85 ? 15.400 9.350 -3.384 1.00 96.44 85 GLU A O 1
ATOM 692 N N . VAL A 1 86 ? 14.788 8.542 -1.378 1.00 96.88 86 VAL A N 1
ATOM 693 C CA . VAL A 1 86 ? 13.542 7.911 -1.807 1.00 96.88 86 VAL A CA 1
ATOM 694 C C . VAL A 1 86 ? 12.399 8.441 -0.934 1.00 96.88 86 VAL A C 1
ATOM 696 O O . VAL A 1 86 ? 12.350 8.113 0.246 1.00 96.88 86 VAL A O 1
ATOM 699 N N . PRO A 1 87 ? 11.464 9.245 -1.473 1.00 97.62 87 PRO A N 1
ATOM 700 C CA . PRO A 1 87 ? 10.391 9.844 -0.675 1.00 97.62 87 PRO A CA 1
ATOM 701 C C . PRO A 1 87 ? 9.218 8.890 -0.395 1.00 97.62 87 PRO A C 1
ATOM 703 O O . PRO A 1 87 ? 8.383 9.195 0.451 1.00 97.62 87 PRO A O 1
ATOM 706 N N . LEU A 1 88 ? 9.133 7.755 -1.099 1.00 98.69 88 LEU A N 1
ATOM 707 C CA . LEU A 1 88 ? 8.025 6.802 -1.014 1.00 98.69 88 LEU A CA 1
ATOM 708 C C . LEU A 1 88 ? 8.525 5.401 -0.646 1.00 98.69 88 LEU A C 1
ATOM 710 O O . LEU A 1 88 ? 9.336 4.823 -1.368 1.00 98.69 88 LEU A O 1
ATOM 714 N N . LEU A 1 89 ? 8.010 4.827 0.440 1.00 98.56 89 LEU A N 1
ATOM 715 C CA . LEU A 1 89 ? 8.363 3.481 0.893 1.00 98.56 89 LEU A CA 1
ATOM 716 C C . LEU A 1 89 ? 7.123 2.592 0.998 1.00 98.56 89 LEU A C 1
ATOM 718 O O . LEU A 1 89 ? 6.249 2.847 1.819 1.00 98.56 89 LEU A O 1
ATOM 722 N N . PHE A 1 90 ? 7.069 1.519 0.212 1.00 98.62 90 PHE A N 1
ATOM 723 C CA . PHE A 1 90 ? 6.045 0.481 0.348 1.00 98.62 90 PHE A CA 1
ATOM 724 C C . PHE A 1 90 ? 6.500 -0.580 1.348 1.00 98.62 90 PHE A C 1
ATOM 726 O O . PHE A 1 90 ? 7.578 -1.144 1.189 1.00 98.62 90 PHE A O 1
ATOM 733 N N . ALA A 1 91 ? 5.713 -0.883 2.375 1.00 97.81 91 ALA A N 1
ATOM 734 C CA . ALA A 1 91 ? 6.151 -1.796 3.426 1.00 97.81 91 ALA A CA 1
ATOM 735 C C . ALA A 1 91 ? 5.043 -2.711 3.939 1.00 97.81 91 ALA A C 1
ATOM 737 O O . ALA A 1 91 ? 3.877 -2.334 3.979 1.00 97.81 91 ALA A O 1
ATOM 738 N N . THR A 1 92 ? 5.405 -3.913 4.385 1.00 96.75 92 THR A N 1
ATOM 739 C CA . THR A 1 92 ? 4.457 -4.790 5.093 1.00 96.75 92 THR A CA 1
ATOM 740 C C . THR A 1 92 ? 4.264 -4.340 6.535 1.00 96.75 92 THR A C 1
ATOM 742 O O . THR A 1 92 ? 5.250 -4.034 7.211 1.00 96.75 92 THR A O 1
ATOM 745 N N . ALA A 1 93 ? 3.026 -4.404 7.031 1.00 93.75 93 ALA A N 1
ATOM 746 C CA . ALA A 1 93 ? 2.657 -3.975 8.382 1.00 93.75 93 ALA A CA 1
ATOM 747 C C . ALA A 1 93 ? 3.577 -4.541 9.484 1.00 93.75 93 ALA A C 1
ATOM 749 O O . ALA A 1 93 ? 4.089 -3.787 10.307 1.00 93.75 93 ALA A O 1
ATOM 750 N N . LEU A 1 94 ? 3.889 -5.843 9.424 1.00 91.12 94 LEU A N 1
ATOM 751 C CA . LEU A 1 94 ? 4.743 -6.531 10.403 1.00 91.12 94 LEU A CA 1
ATOM 752 C C . LEU A 1 94 ? 6.123 -5.876 10.584 1.00 91.12 94 LEU A C 1
ATOM 754 O O . LEU A 1 94 ? 6.616 -5.774 11.704 1.00 91.12 94 LEU A O 1
ATOM 758 N N . LEU A 1 95 ? 6.762 -5.422 9.500 1.00 93.19 95 LEU A N 1
ATOM 759 C CA . LEU A 1 95 ? 8.058 -4.746 9.618 1.00 93.19 95 LEU A CA 1
ATOM 760 C C . LEU A 1 95 ? 7.914 -3.342 10.201 1.00 93.19 95 LEU A C 1
ATOM 762 O O . LEU A 1 95 ? 8.790 -2.881 10.934 1.00 93.19 95 LEU A O 1
ATOM 766 N N . MET A 1 96 ? 6.805 -2.672 9.914 1.00 93.94 96 MET A N 1
ATOM 767 C CA . MET A 1 96 ? 6.568 -1.302 10.348 1.00 93.94 96 MET A CA 1
ATOM 768 C C . MET A 1 96 ? 6.256 -1.170 11.843 1.00 93.94 96 MET A C 1
ATOM 770 O O . MET A 1 96 ? 6.441 -0.089 12.400 1.00 93.94 96 MET A O 1
ATOM 774 N N . GLU A 1 97 ? 5.893 -2.266 12.516 1.00 92.88 97 GLU A N 1
ATOM 775 C CA . GLU A 1 97 ? 5.747 -2.315 13.979 1.00 92.88 97 GLU A CA 1
ATOM 776 C C . GLU A 1 97 ? 7.069 -2.056 14.731 1.00 92.88 97 GLU A C 1
ATOM 778 O O . GLU A 1 97 ? 7.030 -1.632 15.883 1.00 92.88 97 GLU A O 1
ATOM 783 N N . SER A 1 98 ? 8.235 -2.301 14.112 1.00 90.44 98 SER A N 1
ATOM 784 C CA . SER A 1 98 ? 9.547 -2.203 14.789 1.00 90.44 98 SER A CA 1
ATOM 785 C C . SER A 1 98 ? 10.656 -1.504 13.995 1.00 90.44 98 SER A C 1
ATOM 787 O O . SER A 1 98 ? 11.712 -1.192 14.550 1.00 90.44 98 SER A O 1
ATOM 789 N N . THR A 1 99 ? 10.452 -1.234 12.703 1.00 93.81 99 THR A N 1
ATOM 790 C CA . THR A 1 99 ? 11.461 -0.556 11.878 1.00 93.81 99 THR A CA 1
ATOM 791 C C . THR A 1 99 ? 11.624 0.901 12.308 1.00 93.81 99 THR A C 1
ATOM 793 O O . THR A 1 99 ? 10.643 1.625 12.477 1.00 93.81 99 THR A O 1
ATOM 796 N N . LYS A 1 100 ? 12.876 1.354 12.431 1.00 93.44 100 LYS A N 1
ATOM 797 C CA . LYS A 1 100 ? 13.219 2.747 12.745 1.00 93.44 100 LYS A CA 1
ATOM 798 C C . LYS A 1 100 ? 13.184 3.623 11.487 1.00 93.44 100 LYS A C 1
ATOM 800 O O . LYS A 1 100 ? 14.197 3.794 10.809 1.00 93.44 100 LYS A O 1
ATOM 805 N N . ILE A 1 101 ? 12.014 4.182 11.192 1.00 93.44 101 ILE A N 1
ATOM 806 C CA . ILE A 1 101 ? 11.816 5.196 10.147 1.00 93.44 101 ILE A CA 1
ATOM 807 C C . ILE A 1 101 ? 11.764 6.592 10.782 1.00 93.44 101 ILE A C 1
ATOM 809 O O . ILE A 1 101 ? 11.133 6.782 11.821 1.00 93.44 101 ILE A O 1
ATOM 813 N N . ASN A 1 102 ? 12.417 7.575 10.159 1.00 92.19 102 ASN A N 1
ATOM 814 C CA . ASN A 1 102 ? 12.283 8.984 10.527 1.00 92.19 102 ASN A CA 1
ATOM 815 C C . ASN A 1 102 ? 10.834 9.424 10.314 1.00 92.19 102 ASN A C 1
ATOM 817 O O . ASN A 1 102 ? 10.279 9.149 9.253 1.00 92.19 102 ASN A O 1
ATOM 821 N N . ARG A 1 103 ? 10.253 10.122 11.299 1.00 91.44 103 ARG A N 1
ATOM 822 C CA . ARG A 1 103 ? 8.852 10.581 11.317 1.00 91.44 103 ARG A CA 1
ATOM 823 C C . ARG A 1 103 ? 8.392 11.069 9.929 1.00 91.44 103 ARG A C 1
ATOM 825 O O . ARG A 1 103 ? 8.767 12.175 9.538 1.00 91.44 103 ARG A O 1
ATOM 832 N N . PRO A 1 104 ? 7.602 10.269 9.190 1.00 96.50 104 PRO A N 1
ATOM 833 C CA . PRO A 1 104 ? 7.163 10.636 7.859 1.00 96.50 104 PRO A CA 1
ATOM 834 C C . PRO A 1 104 ? 5.964 11.582 7.934 1.00 96.50 104 PRO A C 1
ATOM 836 O O . PRO A 1 104 ? 5.216 11.592 8.921 1.00 96.50 104 PRO A O 1
ATOM 839 N N . THR A 1 105 ? 5.745 12.348 6.868 1.00 97.69 105 THR A N 1
ATOM 840 C CA . THR A 1 105 ? 4.561 13.207 6.751 1.00 97.69 105 THR A CA 1
ATOM 841 C C . THR A 1 105 ? 3.285 12.365 6.706 1.00 97.69 105 THR A C 1
ATOM 843 O O . THR A 1 105 ? 2.315 12.673 7.401 1.00 97.69 105 THR A O 1
ATOM 846 N N . TRP A 1 106 ? 3.297 11.269 5.940 1.00 98.12 106 TRP A N 1
ATOM 847 C CA . TRP A 1 106 ? 2.159 10.359 5.817 1.00 98.12 106 TRP A CA 1
ATOM 848 C C . TRP A 1 106 ? 2.547 8.903 6.045 1.00 98.12 106 TRP A C 1
ATOM 850 O O . TRP A 1 106 ? 3.536 8.407 5.505 1.00 98.12 106 TRP A O 1
ATOM 860 N N . VAL A 1 107 ? 1.688 8.193 6.770 1.00 97.81 107 VAL A N 1
ATOM 861 C CA . VAL A 1 107 ? 1.545 6.741 6.650 1.00 97.81 107 VAL A CA 1
ATOM 862 C C . VAL A 1 107 ? 0.179 6.465 6.038 1.00 97.81 107 VAL A C 1
ATOM 864 O O . VAL A 1 107 ? -0.828 6.979 6.519 1.00 97.81 107 VAL A O 1
ATOM 867 N N . ILE A 1 108 ? 0.140 5.679 4.967 1.00 98.19 108 ILE A N 1
ATOM 868 C CA . ILE A 1 108 ? -1.090 5.282 4.285 1.00 98.19 108 ILE A CA 1
ATOM 869 C C . ILE A 1 108 ? -1.243 3.775 4.423 1.00 98.19 108 ILE A C 1
ATOM 871 O O . ILE A 1 108 ? -0.455 3.027 3.852 1.00 98.19 108 ILE A O 1
ATOM 875 N N . HIS A 1 109 ? -2.259 3.314 5.139 1.00 97.06 109 HIS A N 1
ATOM 876 C CA . HIS A 1 109 ? -2.671 1.922 5.086 1.00 97.06 109 HIS A CA 1
ATOM 877 C C . HIS A 1 109 ? -3.498 1.696 3.822 1.00 97.06 109 HIS A C 1
ATOM 879 O O . HIS A 1 109 ? -4.618 2.194 3.705 1.00 97.06 109 HIS A O 1
ATOM 885 N N . TYR A 1 110 ? -2.916 0.995 2.850 1.00 97.25 110 TYR A N 1
ATOM 886 C CA . TYR A 1 110 ? -3.423 0.970 1.483 1.00 97.25 110 TYR A CA 1
ATOM 887 C C . TYR A 1 110 ? -4.511 -0.070 1.231 1.00 97.25 110 TYR A C 1
ATOM 889 O O . TYR A 1 110 ? -5.459 0.215 0.502 1.00 97.25 110 TYR A O 1
ATOM 897 N N . ASP A 1 111 ? -4.366 -1.279 1.766 1.00 91.00 111 ASP A N 1
ATOM 898 C CA . ASP A 1 111 ? -5.204 -2.419 1.403 1.00 91.00 111 ASP A CA 1
ATOM 899 C C . ASP A 1 111 ? -6.014 -2.977 2.582 1.00 91.00 111 ASP A C 1
ATOM 901 O O . ASP A 1 111 ? -6.979 -2.339 2.994 1.00 91.00 111 ASP A O 1
ATOM 905 N N . ILE A 1 112 ? -5.730 -4.194 3.039 1.00 92.38 112 ILE A N 1
ATOM 906 C CA . ILE A 1 112 ? -6.537 -4.906 4.029 1.00 92.38 112 ILE A CA 1
ATOM 907 C C . ILE A 1 112 ? -5.777 -4.869 5.351 1.00 92.38 112 ILE A C 1
ATOM 909 O O . ILE A 1 112 ? -4.715 -5.494 5.451 1.00 92.38 112 ILE A O 1
ATOM 913 N N . PRO A 1 113 ? -6.310 -4.195 6.376 1.00 90.56 113 PRO A N 1
ATOM 914 C CA . PRO A 1 113 ? -5.676 -4.184 7.676 1.00 90.56 113 PRO A CA 1
ATOM 915 C C . PRO A 1 113 ? -5.867 -5.519 8.380 1.00 90.56 113 PRO A C 1
ATOM 917 O O . PRO A 1 113 ? -6.966 -6.059 8.395 1.00 90.56 113 PRO A O 1
ATOM 920 N N . LYS A 1 114 ? -4.798 -6.026 9.001 1.00 85.69 114 LYS A N 1
ATOM 921 C CA . LYS A 1 114 ? -4.805 -7.328 9.680 1.00 85.69 114 LYS A CA 1
ATOM 922 C C . LYS A 1 114 ? -5.636 -7.300 10.965 1.00 85.69 114 LYS A C 1
ATOM 924 O O . LYS A 1 114 ? -6.570 -8.074 11.145 1.00 85.69 114 LYS A O 1
ATOM 929 N N . GLU A 1 115 ? -5.275 -6.405 11.876 1.00 87.44 115 GLU A N 1
ATOM 930 C CA . GLU A 1 115 ? -5.959 -6.200 13.148 1.00 87.44 115 GLU A CA 1
ATOM 931 C C . GLU A 1 115 ? -5.704 -4.778 13.653 1.00 87.44 115 GLU A C 1
ATOM 933 O O . GLU A 1 115 ? -4.663 -4.181 13.373 1.00 87.44 115 GLU A O 1
ATOM 938 N N . VAL A 1 116 ? -6.627 -4.254 14.463 1.00 89.06 116 VAL A N 1
ATOM 939 C CA . VAL A 1 116 ? -6.535 -2.888 15.005 1.00 89.06 116 VAL A CA 1
ATOM 940 C C . VAL A 1 116 ? -5.235 -2.672 15.785 1.00 89.06 116 VAL A C 1
ATOM 942 O O . VAL A 1 116 ? -4.609 -1.621 15.673 1.00 89.06 116 VAL A O 1
ATOM 945 N N . ASN A 1 117 ? -4.786 -3.677 16.539 1.00 89.00 117 ASN A N 1
ATOM 946 C CA . ASN A 1 117 ? -3.570 -3.590 17.345 1.00 89.00 117 ASN A CA 1
ATOM 947 C C . ASN A 1 117 ? -2.303 -3.361 16.498 1.00 89.00 117 ASN A C 1
ATOM 949 O O . ASN A 1 117 ? -1.391 -2.659 16.936 1.00 89.00 117 ASN A O 1
ATOM 953 N N . THR A 1 118 ? -2.248 -3.898 15.275 1.00 91.31 118 THR A N 1
ATOM 954 C CA . THR A 1 118 ? -1.137 -3.645 14.347 1.00 91.31 118 THR A CA 1
ATOM 955 C C . THR A 1 1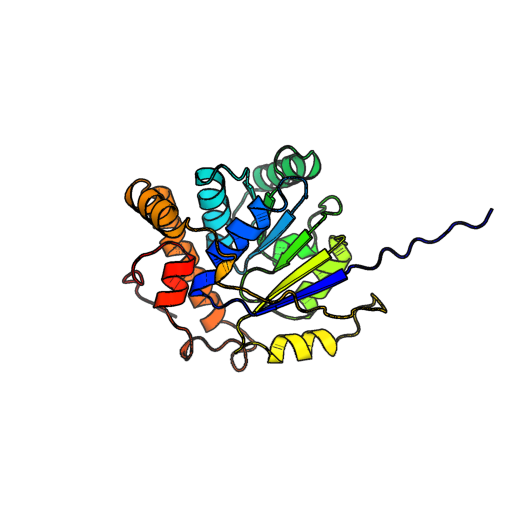18 ? -1.082 -2.170 13.947 1.00 91.31 118 THR A C 1
ATOM 957 O O . THR A 1 118 ? -0.001 -1.584 13.983 1.00 91.31 118 THR A O 1
ATOM 960 N N . GLU A 1 119 ? -2.222 -1.522 13.678 1.00 90.38 119 GLU A N 1
ATOM 961 C CA . GLU A 1 119 ? -2.244 -0.082 13.365 1.00 90.38 119 GLU A CA 1
ATOM 962 C C . GLU A 1 119 ? -1.714 0.757 14.526 1.00 90.38 119 GLU A C 1
ATOM 964 O O . GLU A 1 119 ? -0.912 1.669 14.333 1.00 90.38 119 GLU A O 1
ATOM 969 N N . ILE A 1 120 ? -2.106 0.407 15.750 1.00 89.44 120 ILE A N 1
ATOM 970 C CA . ILE A 1 120 ? -1.679 1.107 16.966 1.00 89.44 120 ILE A CA 1
ATOM 971 C C . ILE A 1 120 ? -0.170 1.006 17.145 1.00 89.44 120 ILE A C 1
ATOM 973 O O . ILE A 1 120 ? 0.495 2.013 17.388 1.00 89.44 120 ILE A O 1
ATOM 977 N N . LYS A 1 121 ? 0.392 -0.196 16.992 1.00 91.62 121 LYS A N 1
ATOM 978 C CA . LYS A 1 121 ? 1.841 -0.403 17.073 1.00 91.62 121 LYS A CA 1
ATOM 979 C C . LYS A 1 121 ? 2.587 0.400 16.012 1.00 91.62 121 LYS A C 1
ATOM 981 O O . LYS A 1 121 ? 3.585 1.034 16.339 1.00 91.62 121 LYS A O 1
ATOM 986 N N . ILE A 1 122 ? 2.093 0.422 14.773 1.00 92.62 122 ILE A N 1
ATOM 987 C CA . ILE A 1 122 ? 2.675 1.205 13.674 1.00 92.62 122 ILE A CA 1
ATOM 988 C C . ILE A 1 122 ? 2.636 2.704 14.000 1.00 92.62 122 ILE A C 1
ATOM 990 O O . ILE A 1 122 ? 3.665 3.375 13.914 1.00 92.62 122 ILE A O 1
ATOM 994 N N . ILE A 1 123 ? 1.481 3.228 14.422 1.00 91.06 123 ILE A N 1
ATOM 995 C CA . ILE A 1 123 ? 1.304 4.638 14.800 1.00 91.06 123 ILE A CA 1
ATOM 996 C C . ILE A 1 123 ? 2.242 5.010 15.955 1.00 91.06 123 ILE A C 1
ATOM 998 O O . ILE A 1 123 ? 2.905 6.045 15.892 1.00 91.06 123 ILE A O 1
ATOM 1002 N N . ASN A 1 124 ? 2.359 4.160 16.975 1.00 89.69 124 ASN A N 1
ATOM 1003 C CA . ASN A 1 124 ? 3.197 4.414 18.147 1.00 89.69 124 ASN A CA 1
ATOM 1004 C C . ASN A 1 124 ? 4.701 4.311 17.857 1.00 89.69 124 ASN A C 1
ATOM 1006 O O . ASN A 1 124 ? 5.482 5.067 18.449 1.00 89.69 124 ASN A O 1
ATOM 1010 N N . ASN A 1 125 ? 5.099 3.399 16.964 1.00 92.56 125 ASN A N 1
ATOM 1011 C CA . ASN A 1 125 ? 6.486 3.203 16.549 1.00 92.56 125 ASN A CA 1
ATOM 1012 C C . ASN A 1 125 ? 6.957 4.320 15.601 1.00 92.56 125 ASN A C 1
ATOM 1014 O O . ASN A 1 125 ? 7.960 4.976 15.869 1.00 92.56 125 ASN A O 1
ATOM 1018 N N . ILE A 1 126 ? 6.217 4.570 14.515 1.00 93.12 126 ILE A N 1
ATOM 1019 C CA . ILE A 1 126 ? 6.607 5.518 13.457 1.00 93.12 126 ILE A CA 1
ATOM 1020 C C . ILE A 1 126 ? 6.281 6.969 13.835 1.00 93.12 126 ILE A C 1
ATOM 1022 O O . ILE A 1 126 ? 7.020 7.889 13.484 1.00 93.12 126 ILE A O 1
ATOM 1026 N N . ARG A 1 127 ? 5.157 7.183 14.532 1.00 91.69 127 ARG A N 1
ATOM 1027 C CA . ARG A 1 127 ? 4.630 8.498 14.934 1.00 91.69 127 ARG A CA 1
ATOM 1028 C C . ARG A 1 127 ? 4.529 9.496 13.773 1.00 91.69 127 ARG A C 1
ATOM 1030 O O . ARG A 1 127 ? 5.097 10.587 13.898 1.00 91.69 127 ARG A O 1
ATOM 1037 N N . PRO A 1 128 ? 3.844 9.154 12.663 1.00 94.25 128 PRO A N 1
ATOM 1038 C CA . PRO A 1 128 ? 3.733 10.040 11.506 1.00 94.25 128 PRO A CA 1
ATOM 1039 C C . PRO A 1 128 ? 2.990 11.332 11.851 1.00 94.25 128 PRO A C 1
ATOM 1041 O O . PRO A 1 128 ? 2.297 11.411 12.863 1.00 94.25 128 PRO A O 1
ATOM 1044 N N . GLU A 1 129 ? 3.087 12.356 11.006 1.00 94.19 129 GLU A N 1
ATOM 1045 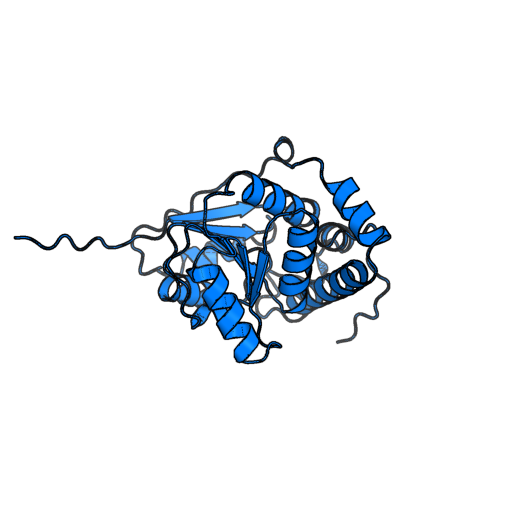C CA . GLU A 1 129 ? 2.225 13.535 11.174 1.00 94.19 129 GLU A CA 1
ATOM 1046 C C . GLU A 1 129 ? 0.755 13.199 10.893 1.00 94.19 129 GLU A C 1
ATOM 1048 O O . GLU A 1 129 ? -0.147 13.662 11.600 1.00 94.19 129 GLU A O 1
ATOM 1053 N N . LYS A 1 130 ? 0.517 12.384 9.859 1.00 94.62 130 LYS A N 1
ATOM 1054 C CA . LYS A 1 130 ? -0.813 11.989 9.398 1.00 94.62 130 LYS A CA 1
ATOM 1055 C C . LYS A 1 130 ? -0.847 10.497 9.080 1.00 94.62 130 LYS A C 1
ATOM 1057 O O . LYS A 1 130 ? 0.080 9.959 8.476 1.00 94.62 130 LYS A O 1
ATOM 1062 N N . PHE A 1 131 ? -1.936 9.843 9.452 1.00 94.19 131 PHE A N 1
ATOM 1063 C CA . PHE A 1 131 ? -2.206 8.446 9.142 1.00 94.19 131 PHE A CA 1
ATOM 1064 C C . PHE A 1 131 ? -3.506 8.358 8.347 1.00 94.19 131 PHE A C 1
ATOM 1066 O O . PHE A 1 131 ? -4.525 8.867 8.798 1.00 94.19 131 PHE A O 1
ATOM 1073 N N . LEU A 1 132 ? -3.484 7.735 7.175 1.00 95.81 132 LEU A N 1
ATOM 1074 C CA . LEU A 1 132 ? -4.644 7.572 6.303 1.00 95.81 132 LEU A CA 1
ATOM 1075 C C . LEU A 1 132 ? -4.904 6.089 6.077 1.00 95.81 132 LEU A C 1
ATOM 1077 O O . LEU A 1 132 ? -4.007 5.384 5.640 1.00 95.81 132 LEU A O 1
ATOM 1081 N N . ILE A 1 133 ? -6.123 5.619 6.314 1.00 95.00 133 ILE A N 1
ATOM 1082 C CA . ILE A 1 133 ? -6.531 4.263 5.936 1.00 95.00 133 ILE A CA 1
ATOM 1083 C C . ILE A 1 133 ? -7.490 4.291 4.748 1.00 95.00 133 ILE A C 1
ATOM 1085 O O . ILE A 1 133 ? -8.503 4.995 4.758 1.00 95.00 133 ILE A O 1
ATOM 1089 N N . PHE A 1 134 ? -7.170 3.519 3.715 1.00 96.38 134 PHE A N 1
ATOM 1090 C CA . PHE A 1 134 ? -8.102 3.208 2.641 1.00 96.38 134 PHE A CA 1
ATOM 1091 C C . PHE A 1 134 ? -8.968 2.024 3.048 1.00 96.38 134 PHE A C 1
ATOM 1093 O O . PHE A 1 134 ? -8.471 0.980 3.457 1.00 96.38 134 PHE A O 1
ATOM 1100 N N . LEU A 1 135 ? -10.280 2.180 2.909 1.00 93.62 135 LEU A N 1
ATOM 1101 C CA . LEU A 1 135 ? -11.258 1.127 3.156 1.00 93.62 135 LEU A CA 1
ATOM 1102 C C . LEU A 1 135 ? -12.184 0.989 1.954 1.00 93.62 135 LEU A C 1
ATOM 1104 O O . LEU A 1 135 ? -12.333 1.905 1.157 1.00 93.62 135 LEU A O 1
ATOM 1108 N N . ASP A 1 136 ? -12.821 -0.166 1.821 1.00 91.50 136 ASP A N 1
ATOM 1109 C CA . ASP A 1 136 ? -14.033 -0.264 1.011 1.00 91.50 136 ASP A CA 1
ATOM 1110 C C . ASP A 1 136 ? -15.229 0.077 1.911 1.00 91.50 136 ASP A C 1
ATOM 1112 O O . ASP A 1 136 ? -15.160 -0.144 3.123 1.00 91.50 136 ASP A O 1
ATOM 1116 N N . GLU A 1 137 ? -16.324 0.585 1.345 1.00 90.62 137 GLU A N 1
ATOM 1117 C CA . GLU A 1 137 ? -17.564 0.843 2.098 1.00 90.62 137 GLU A CA 1
ATOM 1118 C C . GLU A 1 137 ? -18.060 -0.412 2.832 1.00 90.62 137 GLU A C 1
ATOM 1120 O O . GLU A 1 137 ? -18.550 -0.346 3.964 1.00 90.62 137 GLU A O 1
ATOM 1125 N N . SER A 1 138 ? -17.869 -1.589 2.228 1.00 91.50 138 SER A N 1
ATOM 1126 C CA . SER A 1 138 ? -18.200 -2.871 2.854 1.00 91.50 138 SER A CA 1
ATOM 1127 C C . SER A 1 138 ? -17.381 -3.170 4.118 1.00 91.50 138 SER A C 1
ATOM 1129 O O . SER A 1 138 ? -17.870 -3.887 4.988 1.00 91.50 138 SER A O 1
ATOM 1131 N N . HIS A 1 139 ? -16.196 -2.570 4.287 1.00 92.31 139 HIS A N 1
ATOM 1132 C CA . HIS A 1 139 ? -15.345 -2.750 5.470 1.00 92.31 139 HIS A CA 1
ATOM 1133 C C . HIS A 1 139 ? -15.566 -1.688 6.556 1.00 92.31 139 HIS A C 1
ATOM 1135 O O . HIS A 1 139 ? -14.790 -1.629 7.510 1.00 92.31 139 HIS A O 1
ATOM 1141 N N . LYS A 1 140 ? -16.601 -0.839 6.465 1.00 91.06 140 LYS A N 1
ATOM 1142 C CA . LYS A 1 140 ? -16.847 0.249 7.436 1.00 91.06 140 LYS A CA 1
ATOM 1143 C C . LYS A 1 140 ? -16.877 -0.195 8.904 1.00 91.06 140 LYS A C 1
ATOM 1145 O O . LYS A 1 140 ? -16.553 0.590 9.785 1.00 91.06 140 LYS A O 1
ATOM 1150 N N . GLN A 1 141 ? -17.233 -1.451 9.181 1.00 91.69 141 GLN A N 1
ATOM 1151 C CA . GLN A 1 141 ? -17.210 -2.006 10.539 1.00 91.69 141 GLN A CA 1
ATOM 1152 C C . GLN A 1 141 ? -15.799 -2.010 11.148 1.00 91.69 141 GLN A C 1
ATOM 1154 O O . GLN A 1 141 ? -15.665 -1.831 12.354 1.00 91.69 141 GLN A O 1
ATOM 1159 N N . TYR A 1 142 ? -14.744 -2.133 10.332 1.00 91.56 142 TYR A N 1
ATOM 1160 C CA . TYR A 1 142 ? -13.360 -2.030 10.800 1.00 91.56 142 TYR A CA 1
ATOM 1161 C C . TYR A 1 142 ? -13.058 -0.655 11.405 1.00 91.56 142 TYR A C 1
ATOM 1163 O O . TYR A 1 142 ? -12.358 -0.555 12.410 1.00 91.56 142 TYR A O 1
ATOM 1171 N N . LEU A 1 143 ? -13.628 0.410 10.830 1.00 88.06 143 LEU A N 1
ATOM 1172 C CA . LEU A 1 143 ? -13.470 1.762 11.357 1.00 88.06 143 LEU A CA 1
ATOM 1173 C C . LEU A 1 143 ? -14.088 1.894 12.757 1.00 88.06 143 LEU A C 1
ATOM 1175 O O . LEU A 1 143 ? -13.522 2.565 13.616 1.00 88.06 143 LEU A O 1
ATOM 1179 N N . GLU A 1 144 ? -15.212 1.225 13.010 1.00 86.44 144 GLU A N 1
ATOM 1180 C CA . GLU A 1 144 ? -15.818 1.203 14.343 1.00 86.44 144 GLU A CA 1
ATOM 1181 C C . GLU A 1 144 ? -14.933 0.454 15.346 1.00 86.44 144 GLU A C 1
ATOM 1183 O O . GLU A 1 144 ? -14.707 0.960 16.444 1.00 86.44 144 GLU A O 1
ATOM 1188 N N . LEU A 1 145 ? -14.329 -0.676 14.952 1.00 87.69 145 LEU A N 1
ATOM 1189 C CA . LEU A 1 145 ? -13.339 -1.373 15.784 1.00 87.69 145 LEU A CA 1
ATOM 1190 C C . LEU A 1 145 ? -12.151 -0.463 16.126 1.00 87.69 145 LEU A C 1
ATOM 1192 O O . LEU A 1 145 ? -11.758 -0.385 17.289 1.00 87.69 145 LEU A O 1
ATOM 1196 N N . LEU A 1 146 ? -11.625 0.272 15.143 1.00 83.94 146 LEU A N 1
ATOM 1197 C CA . LEU A 1 146 ? -10.517 1.209 15.342 1.00 83.94 146 LEU A CA 1
ATOM 1198 C C . LEU A 1 146 ? -10.868 2.320 16.347 1.00 83.94 146 LEU A C 1
ATOM 1200 O O . LEU A 1 146 ? -10.028 2.675 17.167 1.00 83.94 146 LEU A O 1
ATOM 1204 N N . LYS A 1 147 ? -12.110 2.825 16.333 1.00 79.62 147 LYS A N 1
ATOM 1205 C CA . LYS A 1 147 ? -12.600 3.829 17.298 1.00 79.62 147 LYS A CA 1
ATOM 1206 C C . LYS A 1 147 ? -12.792 3.269 18.709 1.00 79.62 147 LYS A C 1
ATOM 1208 O O . LYS A 1 147 ? -12.676 4.020 19.675 1.00 79.62 147 LYS A O 1
ATOM 1213 N N . THR A 1 148 ? -13.123 1.981 18.845 1.00 74.25 148 THR A N 1
ATOM 1214 C CA . THR A 1 148 ? -13.329 1.364 20.170 1.00 74.25 148 THR A CA 1
ATOM 1215 C C . THR A 1 148 ? -12.038 1.230 20.966 1.00 74.25 148 THR A C 1
ATOM 1217 O O . THR A 1 148 ? -12.064 1.267 22.199 1.00 74.25 148 THR A O 1
ATOM 1220 N N . VAL A 1 149 ? -10.902 1.102 20.280 1.00 70.75 149 VAL A N 1
ATOM 1221 C CA . VAL A 1 149 ? -9.608 1.074 20.944 1.00 70.75 149 VAL A CA 1
ATOM 1222 C C . VAL A 1 149 ? -9.190 2.513 21.194 1.00 70.75 149 VAL A C 1
ATOM 1224 O O . VAL A 1 149 ? -9.000 3.286 20.258 1.00 70.75 149 VAL A O 1
ATOM 1227 N N . LYS A 1 150 ? -9.074 2.888 22.473 1.00 59.16 150 LYS A N 1
ATOM 1228 C CA . LYS A 1 150 ? -8.524 4.186 22.865 1.00 59.16 150 LYS A CA 1
ATOM 1229 C C . LYS A 1 150 ? -7.118 4.279 22.295 1.00 59.16 150 LYS A C 1
ATOM 1231 O O . LYS A 1 150 ? -6.183 3.699 22.836 1.00 59.16 150 LYS A O 1
ATOM 1236 N N . LEU A 1 151 ? -6.978 4.999 21.194 1.00 57.16 151 LEU A N 1
ATOM 1237 C CA . LEU A 1 151 ? -5.679 5.478 20.785 1.00 57.16 151 LEU A CA 1
ATOM 1238 C C . LEU A 1 151 ? -5.225 6.396 21.915 1.00 57.16 151 LEU A C 1
ATOM 1240 O O . LEU A 1 151 ? -5.921 7.352 22.253 1.00 57.16 151 LEU A O 1
ATOM 1244 N N . ASP A 1 152 ? -4.074 6.105 22.519 1.00 49.62 152 ASP A N 1
ATOM 1245 C CA . ASP A 1 152 ? -3.473 6.983 23.535 1.00 49.62 152 ASP A CA 1
ATOM 1246 C C . ASP A 1 152 ? -3.222 8.408 22.986 1.00 49.62 152 ASP A C 1
ATOM 1248 O O . ASP A 1 152 ? -2.978 9.351 23.736 1.00 49.62 152 ASP A O 1
ATOM 1252 N N . ALA A 1 153 ? -3.379 8.599 21.671 1.00 47.50 153 ALA A N 1
ATOM 1253 C CA . ALA A 1 153 ? -3.680 9.877 21.045 1.00 47.50 153 ALA A CA 1
ATOM 1254 C C . ALA A 1 153 ? -5.108 10.341 21.407 1.00 47.50 153 ALA A C 1
ATOM 1256 O O . ALA A 1 153 ? -6.065 10.095 20.675 1.00 47.50 153 ALA A O 1
ATOM 1257 N N . LYS A 1 154 ? -5.230 11.055 22.529 1.00 39.81 154 LYS A N 1
ATOM 1258 C CA . LYS A 1 154 ? -6.474 11.588 23.119 1.00 39.81 154 LYS A CA 1
ATOM 1259 C C . LYS A 1 154 ? -7.412 12.429 22.228 1.00 39.81 154 LYS A C 1
ATOM 1261 O O . LYS A 1 154 ? -8.464 12.806 22.719 1.00 39.81 154 LYS A O 1
ATOM 1266 N N . ASP A 1 155 ? -7.125 12.651 20.948 1.00 43.25 155 ASP A N 1
ATOM 1267 C CA . ASP A 1 155 ? -7.928 13.498 20.049 1.00 43.25 155 ASP A CA 1
ATOM 1268 C C . ASP A 1 155 ? -8.037 12.913 18.631 1.00 43.25 155 ASP A C 1
ATOM 1270 O O . ASP A 1 155 ? -7.963 13.626 17.633 1.00 43.25 155 ASP A O 1
ATOM 1274 N N . ALA A 1 156 ? -8.172 11.591 18.512 1.00 49.94 156 ALA A N 1
ATOM 1275 C CA . ALA A 1 156 ? -8.360 10.920 17.229 1.00 49.94 156 ALA A CA 1
ATOM 1276 C C . ALA A 1 156 ? -9.749 11.216 16.615 1.00 49.94 156 ALA A C 1
ATOM 1278 O O . ALA A 1 156 ? -10.609 10.339 16.529 1.00 49.94 156 ALA A O 1
ATOM 1279 N N . THR A 1 157 ? -9.983 12.446 16.153 1.00 53.38 157 THR A N 1
ATOM 1280 C CA . THR A 1 157 ? -11.050 12.732 15.190 1.00 53.38 157 THR A CA 1
ATOM 1281 C C . THR A 1 157 ? -10.675 12.023 13.895 1.00 53.38 157 THR A C 1
ATOM 1283 O O . THR A 1 157 ? -9.717 12.405 13.225 1.00 53.38 157 THR A O 1
ATOM 1286 N N . THR A 1 158 ? -11.355 10.920 13.572 1.00 64.94 158 THR A N 1
ATOM 1287 C CA . THR A 1 158 ? -11.137 10.268 12.279 1.00 64.94 158 THR A CA 1
ATOM 1288 C C . THR A 1 158 ? -11.814 11.103 11.203 1.00 64.94 158 THR A C 1
ATOM 1290 O O . THR A 1 158 ? -13.008 10.946 10.941 1.00 64.94 158 THR A O 1
ATOM 1293 N N . ASP A 1 159 ? -11.056 11.993 10.579 1.00 82.12 159 ASP A N 1
ATOM 1294 C CA . ASP A 1 159 ? -11.583 12.839 9.518 1.00 82.12 159 ASP A CA 1
ATOM 1295 C C . ASP A 1 159 ? -11.737 12.017 8.233 1.00 82.12 159 ASP A C 1
ATOM 1297 O O . ASP A 1 159 ? -10.884 11.201 7.868 1.00 82.12 159 ASP A O 1
ATOM 1301 N N . ASN A 1 160 ? -12.853 12.206 7.534 1.00 87.00 160 ASN A N 1
ATOM 1302 C CA . ASN A 1 160 ? -13.073 11.563 6.245 1.00 87.00 160 ASN A CA 1
ATOM 1303 C C . ASN A 1 160 ? -12.424 12.397 5.134 1.00 87.00 160 ASN A C 1
ATOM 1305 O O . ASN A 1 160 ? -12.821 13.540 4.897 1.00 87.00 160 ASN A O 1
ATOM 1309 N N . ILE A 1 161 ? -11.478 11.809 4.406 1.00 90.56 161 ILE A N 1
ATOM 1310 C CA . ILE A 1 161 ? -11.041 12.333 3.113 1.00 90.56 161 ILE A CA 1
ATOM 1311 C C . ILE A 1 161 ? -11.964 11.735 2.053 1.00 90.56 161 ILE A C 1
ATOM 1313 O O . ILE A 1 161 ? -11.797 10.589 1.632 1.00 90.56 161 ILE A O 1
ATOM 1317 N N . SER A 1 162 ? -12.940 12.527 1.609 1.00 88.94 162 SER A N 1
ATOM 1318 C CA . SER A 1 162 ? -13.914 12.110 0.598 1.00 88.94 162 SER A CA 1
ATOM 1319 C C . SER A 1 162 ? -13.225 11.664 -0.693 1.00 88.94 162 SER A C 1
ATOM 1321 O O . SER A 1 162 ? -12.500 12.446 -1.320 1.00 88.94 162 SER A O 1
ATOM 1323 N N . PHE A 1 163 ? -13.506 10.436 -1.117 1.00 92.00 163 PHE A N 1
ATOM 1324 C CA . PHE A 1 163 ? -13.117 9.941 -2.427 1.00 92.00 163 PHE A CA 1
ATOM 1325 C C . PHE A 1 163 ? -13.931 10.640 -3.528 1.00 92.00 163 PHE A C 1
ATOM 1327 O O . PHE A 1 163 ? -15.148 10.779 -3.425 1.00 92.00 163 PHE A O 1
ATOM 1334 N N . ASP A 1 164 ? -13.255 11.076 -4.593 1.00 91.75 164 ASP A N 1
ATOM 1335 C CA . ASP A 1 164 ? -13.881 11.708 -5.756 1.00 91.75 164 ASP A CA 1
ATOM 1336 C C . ASP A 1 164 ? -13.280 11.140 -7.044 1.00 91.75 164 ASP A C 1
ATOM 1338 O O . ASP A 1 164 ? -12.121 11.397 -7.380 1.00 91.75 164 ASP A O 1
ATOM 1342 N N . VAL A 1 165 ? -14.100 10.397 -7.791 1.00 92.00 165 VAL A N 1
ATOM 1343 C CA . VAL A 1 165 ? -13.727 9.778 -9.072 1.00 92.00 165 VAL A CA 1
ATOM 1344 C C . VAL A 1 165 ? -13.210 10.819 -10.070 1.00 92.00 165 VAL A C 1
ATOM 1346 O O . VAL A 1 165 ? -12.332 10.514 -10.872 1.00 92.00 165 VAL A O 1
ATOM 1349 N N . LYS A 1 166 ? -13.696 12.067 -10.012 1.00 92.38 166 LYS A N 1
ATOM 1350 C CA . LYS A 1 166 ? -13.280 13.138 -10.933 1.00 92.38 166 LYS A CA 1
ATOM 1351 C C . LYS A 1 166 ? -11.840 13.595 -10.701 1.00 92.38 166 LYS A C 1
ATOM 1353 O O . LYS A 1 166 ? -11.246 14.186 -11.598 1.00 92.38 166 LYS A O 1
ATOM 1358 N N . LYS A 1 167 ? -11.279 13.331 -9.516 1.00 91.00 167 LYS A N 1
ATOM 1359 C CA . LYS A 1 167 ? -9.889 13.663 -9.162 1.00 91.00 167 LYS A CA 1
ATOM 1360 C C . LYS A 1 167 ? -8.905 12.551 -9.520 1.00 91.00 167 LYS A C 1
ATOM 1362 O O . LYS A 1 167 ? -7.703 12.722 -9.325 1.00 91.00 167 LYS A O 1
ATOM 1367 N N . ILE A 1 168 ? -9.390 11.418 -10.032 1.00 92.94 168 ILE A N 1
ATOM 1368 C CA . ILE A 1 168 ? -8.530 10.308 -10.434 1.00 92.94 168 ILE A CA 1
ATOM 1369 C C . ILE A 1 168 ? -7.714 10.722 -11.664 1.00 92.94 168 ILE A C 1
ATOM 1371 O O . ILE A 1 168 ? -8.290 11.142 -12.671 1.00 92.94 168 ILE A O 1
ATOM 1375 N N . PRO A 1 169 ? -6.377 10.585 -11.630 1.00 93.38 169 PRO A N 1
ATOM 1376 C CA . PRO A 1 169 ? -5.554 10.895 -12.786 1.00 93.38 169 PRO A CA 1
ATOM 1377 C C . PRO A 1 169 ? -5.833 9.901 -13.932 1.00 93.38 169 PRO A C 1
ATOM 1379 O O . PRO A 1 169 ? -5.961 8.699 -13.681 1.00 93.38 169 PRO A O 1
ATOM 1382 N N . PRO A 1 170 ? -5.859 10.350 -15.201 1.00 94.25 170 PRO A N 1
ATOM 1383 C CA . PRO A 1 170 ? -6.135 9.499 -16.361 1.00 94.25 170 PRO A CA 1
ATOM 1384 C C . PRO A 1 170 ? -4.905 8.656 -16.753 1.00 94.25 170 PRO A C 1
ATOM 1386 O O . PRO A 1 170 ? -4.360 8.780 -17.845 1.00 94.25 170 PRO A O 1
ATOM 1389 N N . VAL A 1 171 ? -4.422 7.813 -15.837 1.00 94.38 171 VAL A N 1
ATOM 1390 C CA . VAL A 1 171 ? -3.180 7.027 -15.991 1.00 94.38 171 VAL A CA 1
ATOM 1391 C C . VAL A 1 171 ? -3.435 5.538 -16.222 1.00 94.38 171 VAL A C 1
ATOM 1393 O O . VAL A 1 171 ? -2.483 4.784 -16.402 1.00 94.38 171 VAL A O 1
ATOM 1396 N N . GLN A 1 172 ? -4.698 5.099 -16.248 1.00 95.25 172 GLN A N 1
ATOM 1397 C CA . GLN A 1 172 ? -5.060 3.686 -16.422 1.00 95.25 172 GLN A CA 1
ATOM 1398 C C . GLN A 1 172 ? -4.421 3.081 -17.681 1.00 95.25 172 GLN A C 1
ATOM 1400 O O . GLN A 1 172 ? -3.767 2.042 -17.611 1.00 95.25 172 GLN A O 1
ATOM 1405 N N . ASP A 1 173 ? -4.548 3.762 -18.822 1.00 96.12 173 ASP A N 1
ATOM 1406 C CA . ASP A 1 173 ? -3.992 3.288 -20.093 1.00 96.12 173 ASP A CA 1
ATOM 1407 C C . ASP A 1 173 ? -2.462 3.256 -20.085 1.00 96.12 173 ASP A C 1
ATOM 1409 O O . ASP A 1 173 ? -1.852 2.404 -20.733 1.00 96.12 173 ASP A O 1
ATOM 1413 N N . GLN A 1 174 ? -1.823 4.170 -19.346 1.00 97.06 174 GLN A N 1
ATOM 1414 C CA . GLN A 1 174 ? -0.375 4.153 -19.147 1.00 97.06 174 GLN A CA 1
ATOM 1415 C C . GLN A 1 174 ? 0.034 2.909 -18.351 1.00 97.06 174 GLN A C 1
ATOM 1417 O O . GLN A 1 174 ? 0.941 2.201 -18.780 1.00 97.06 174 GLN A O 1
ATOM 1422 N N . VAL A 1 175 ? -0.658 2.610 -17.247 1.00 97.56 175 VAL A N 1
ATOM 1423 C CA . VAL A 1 175 ? -0.418 1.410 -16.427 1.00 97.56 175 VAL A CA 1
ATOM 1424 C C . VAL A 1 175 ? -0.587 0.143 -17.266 1.00 97.56 175 VAL A C 1
ATOM 1426 O O . VAL A 1 175 ? 0.309 -0.697 -17.294 1.00 97.56 175 VAL A O 1
ATOM 1429 N N . PHE A 1 176 ? -1.669 0.037 -18.039 1.00 97.25 176 PHE A N 1
ATOM 1430 C CA . PHE A 1 176 ? -1.889 -1.095 -18.943 1.00 97.25 176 PHE A CA 1
ATOM 1431 C C . PHE A 1 176 ? -0.756 -1.273 -19.958 1.00 97.25 176 PHE A C 1
ATOM 1433 O O . PHE A 1 176 ? -0.245 -2.380 -20.119 1.00 97.25 176 PHE A O 1
ATOM 1440 N N . LYS A 1 177 ? -0.304 -0.188 -20.596 1.00 97.62 177 LYS A N 1
ATOM 1441 C CA . LYS A 1 177 ? 0.826 -0.230 -21.538 1.00 97.62 177 LYS A CA 1
ATOM 1442 C C . LYS A 1 177 ? 2.141 -0.625 -20.864 1.00 97.62 177 LYS A C 1
ATOM 1444 O O . LYS A 1 177 ? 2.970 -1.261 -21.511 1.00 97.62 177 LYS A O 1
ATOM 1449 N N . LEU A 1 178 ? 2.359 -0.236 -19.606 1.00 97.75 178 LEU A N 1
ATOM 1450 C CA . LEU A 1 178 ? 3.549 -0.628 -18.847 1.00 97.75 178 LEU A CA 1
ATOM 1451 C C . LEU A 1 178 ? 3.569 -2.137 -18.595 1.00 97.75 178 LEU A C 1
ATOM 1453 O O . LEU A 1 178 ? 4.597 -2.767 -18.836 1.00 97.75 178 LEU A O 1
ATOM 1457 N N . LEU A 1 179 ? 2.442 -2.723 -18.182 1.00 96.62 179 LEU A N 1
ATOM 1458 C CA . LEU A 1 179 ? 2.338 -4.171 -17.981 1.00 96.62 179 LEU A CA 1
ATOM 1459 C C . LEU A 1 179 ? 2.467 -4.948 -19.296 1.00 96.62 179 LEU A C 1
ATOM 1461 O O . LEU A 1 179 ? 3.174 -5.950 -19.327 1.00 96.62 179 LEU A O 1
ATOM 1465 N N . ASP A 1 180 ? 1.855 -4.468 -20.385 1.00 95.50 180 ASP A N 1
ATOM 1466 C CA . ASP A 1 180 ? 1.964 -5.112 -21.705 1.00 95.50 180 ASP A CA 1
ATOM 1467 C C . ASP A 1 180 ? 3.429 -5.161 -22.197 1.00 95.50 180 ASP A C 1
ATOM 1469 O O . ASP A 1 180 ? 3.825 -6.088 -22.902 1.00 95.50 180 ASP A O 1
ATOM 1473 N N . LYS A 1 181 ? 4.248 -4.162 -21.838 1.00 96.50 181 LYS A N 1
ATOM 1474 C CA . LYS A 1 181 ? 5.648 -4.039 -22.283 1.00 96.50 181 LYS A CA 1
ATOM 1475 C C . LYS A 1 181 ? 6.666 -4.638 -21.318 1.00 96.50 181 LYS A C 1
ATOM 1477 O O . LYS A 1 181 ? 7.794 -4.906 -21.729 1.00 96.50 181 LYS A O 1
ATOM 1482 N N . ASN A 1 182 ? 6.321 -4.798 -20.043 1.00 97.31 182 ASN A N 1
ATOM 1483 C CA . ASN A 1 182 ? 7.262 -5.219 -19.015 1.00 97.31 182 ASN A CA 1
ATOM 1484 C C . ASN A 1 182 ? 6.823 -6.531 -18.359 1.00 97.31 182 ASN A C 1
ATOM 1486 O O . ASN A 1 182 ? 6.022 -6.550 -17.427 1.00 97.31 182 ASN A O 1
ATOM 1490 N N . HIS A 1 183 ? 7.425 -7.633 -18.811 1.00 95.62 183 HIS A N 1
ATOM 1491 C CA . HIS A 1 183 ? 7.124 -8.972 -18.307 1.00 95.62 183 HIS A CA 1
ATOM 1492 C C . HIS A 1 183 ? 7.345 -9.110 -16.791 1.00 95.62 183 HIS A C 1
ATOM 1494 O O . HIS A 1 183 ? 6.541 -9.736 -16.106 1.00 95.62 183 HIS A O 1
ATOM 1500 N N . ARG A 1 184 ? 8.397 -8.486 -16.238 1.00 96.12 184 ARG A N 1
ATOM 1501 C CA . ARG A 1 184 ? 8.674 -8.533 -14.793 1.00 96.12 184 ARG A CA 1
ATOM 1502 C C . ARG A 1 184 ? 7.563 -7.860 -13.989 1.00 96.12 184 ARG A C 1
ATOM 1504 O O . ARG A 1 184 ? 7.100 -8.425 -13.004 1.00 96.12 184 ARG A O 1
ATOM 1511 N N . LEU A 1 185 ? 7.130 -6.674 -14.415 1.00 97.69 185 LEU A N 1
ATOM 1512 C CA . LEU A 1 185 ? 6.019 -5.959 -13.794 1.00 97.69 185 LEU A CA 1
ATOM 1513 C C . LEU A 1 185 ? 4.719 -6.758 -13.916 1.00 97.69 185 LEU A C 1
ATOM 1515 O O . LEU A 1 185 ? 3.986 -6.855 -12.938 1.00 97.69 185 LEU A O 1
ATOM 1519 N N . TYR A 1 186 ? 4.460 -7.372 -15.072 1.00 97.25 186 TYR A N 1
ATOM 1520 C CA . TYR A 1 186 ? 3.290 -8.224 -15.276 1.00 97.25 186 TYR A CA 1
ATOM 1521 C C . TYR A 1 186 ? 3.247 -9.409 -14.299 1.00 97.25 186 TYR A C 1
ATOM 1523 O O . TYR A 1 186 ? 2.237 -9.595 -13.623 1.00 97.25 186 TYR A O 1
ATOM 1531 N N . LEU A 1 187 ? 4.342 -10.167 -14.163 1.00 95.75 187 LEU A N 1
ATOM 1532 C CA . LEU A 1 187 ? 4.419 -11.276 -13.203 1.00 95.75 187 LEU A CA 1
ATOM 1533 C C . LEU A 1 187 ? 4.221 -10.789 -11.763 1.00 95.75 187 LEU A C 1
ATOM 1535 O O . LEU A 1 187 ? 3.393 -11.328 -11.034 1.00 95.75 187 LEU A O 1
ATOM 1539 N N . CYS A 1 188 ? 4.899 -9.702 -11.391 1.00 96.19 188 CYS A N 1
ATOM 1540 C CA . CYS A 1 188 ? 4.760 -9.096 -10.070 1.00 96.19 188 CYS A CA 1
ATOM 1541 C C . CYS A 1 188 ? 3.314 -8.636 -9.791 1.00 96.19 188 CYS A C 1
ATOM 1543 O O . CYS A 1 188 ? 2.816 -8.775 -8.676 1.00 96.19 188 CYS A O 1
ATOM 1545 N N . SER A 1 189 ? 2.599 -8.165 -10.818 1.00 97.31 189 SER A N 1
ATOM 1546 C CA . SER A 1 189 ? 1.176 -7.800 -10.733 1.00 97.31 189 SER A CA 1
ATOM 1547 C C . SER A 1 189 ? 0.286 -9.012 -10.463 1.00 97.31 189 SER A C 1
ATOM 1549 O O . SER A 1 189 ? -0.625 -8.939 -9.640 1.00 97.31 189 SER A O 1
ATOM 1551 N N . GLN A 1 190 ? 0.553 -10.146 -11.120 1.00 96.38 190 GLN A N 1
ATOM 1552 C CA . GLN A 1 190 ? -0.167 -11.397 -10.865 1.00 96.38 190 GLN A CA 1
ATOM 1553 C C . GLN A 1 190 ? 0.098 -11.935 -9.455 1.00 96.38 190 GLN A C 1
ATOM 1555 O O . GLN A 1 190 ? -0.823 -12.439 -8.809 1.00 96.38 190 GLN A O 1
ATOM 1560 N N . ASP A 1 191 ? 1.334 -11.813 -8.972 1.00 95.00 191 ASP A N 1
ATOM 1561 C CA . ASP A 1 191 ? 1.717 -12.249 -7.631 1.00 95.00 191 ASP A CA 1
ATOM 1562 C C . ASP A 1 191 ? 1.084 -11.373 -6.547 1.00 95.00 191 ASP A C 1
ATOM 1564 O O . ASP A 1 191 ? 0.453 -11.905 -5.634 1.00 95.00 191 ASP A O 1
ATOM 1568 N N . GLY A 1 192 ? 1.151 -10.044 -6.681 1.00 96.69 192 GLY A N 1
ATOM 1569 C CA . GLY A 1 192 ? 0.475 -9.111 -5.776 1.00 96.69 192 GLY A CA 1
ATOM 1570 C C . GLY A 1 192 ? -1.042 -9.325 -5.740 1.00 96.69 192 GLY A C 1
ATOM 1571 O O . GLY A 1 192 ? -1.629 -9.393 -4.660 1.00 96.69 192 GLY A O 1
ATOM 1572 N N . TYR A 1 193 ? -1.666 -9.530 -6.906 1.00 96.75 193 TYR A N 1
ATOM 1573 C CA . TYR A 1 193 ? -3.080 -9.898 -7.018 1.00 96.75 193 TYR A CA 1
ATOM 1574 C C . TYR A 1 193 ? -3.409 -11.167 -6.221 1.00 96.75 193 TYR A C 1
ATOM 1576 O O . TYR A 1 193 ? -4.366 -11.187 -5.442 1.00 96.75 193 TYR A O 1
ATOM 1584 N N . ARG A 1 194 ? -2.607 -12.227 -6.390 1.00 95.44 194 ARG A N 1
ATOM 1585 C CA . ARG A 1 194 ? -2.815 -13.507 -5.701 1.00 95.44 194 ARG A CA 1
ATOM 1586 C C . ARG A 1 194 ? -2.666 -13.354 -4.191 1.00 95.44 194 ARG A C 1
ATOM 1588 O O . ARG A 1 194 ? -3.502 -13.860 -3.449 1.00 95.44 194 ARG A O 1
ATOM 1595 N N . GLU A 1 195 ? -1.630 -12.653 -3.737 1.00 95.62 195 GLU A N 1
ATOM 1596 C CA . GLU A 1 195 ? -1.368 -12.471 -2.308 1.00 95.62 195 GLU A CA 1
ATOM 1597 C C . GLU A 1 195 ? -2.434 -11.599 -1.615 1.00 95.62 195 GLU A C 1
ATOM 1599 O O . GLU A 1 195 ? -2.796 -11.894 -0.473 1.00 95.62 195 GLU A O 1
ATOM 1604 N N . LEU A 1 196 ? -3.012 -10.594 -2.290 1.00 95.50 196 LEU A N 1
ATOM 1605 C CA . LEU A 1 196 ? -4.153 -9.843 -1.744 1.00 95.50 196 LEU A CA 1
ATOM 1606 C C . LEU A 1 196 ? -5.372 -10.758 -1.549 1.00 95.50 196 LEU A C 1
ATOM 1608 O O . LEU A 1 196 ? -5.995 -10.748 -0.488 1.00 95.50 196 LEU A O 1
ATOM 1612 N N . ILE A 1 197 ? -5.712 -11.572 -2.554 1.00 94.81 197 ILE A N 1
ATOM 1613 C CA . ILE A 1 197 ? -6.833 -12.519 -2.442 1.00 94.81 197 ILE A CA 1
ATOM 1614 C C . ILE A 1 197 ? -6.574 -13.523 -1.323 1.00 94.81 197 ILE A C 1
ATOM 1616 O O . ILE A 1 197 ? -7.468 -13.783 -0.521 1.00 94.81 197 ILE A O 1
ATOM 1620 N N . GLN A 1 198 ? -5.354 -14.051 -1.226 1.00 93.81 198 GLN A N 1
ATOM 1621 C CA . GLN A 1 198 ? -4.998 -14.982 -0.163 1.00 93.81 198 GLN A CA 1
ATOM 1622 C C . GLN A 1 198 ? -5.114 -14.334 1.221 1.00 93.81 198 GLN A C 1
ATOM 1624 O O . GLN A 1 198 ? -5.579 -14.983 2.157 1.00 93.81 198 GLN A O 1
ATOM 1629 N N . THR A 1 199 ? -4.754 -13.053 1.343 1.00 94.69 199 THR A N 1
ATOM 1630 C CA . THR A 1 199 ? -4.955 -12.282 2.577 1.00 94.69 199 THR A CA 1
ATOM 1631 C C . THR A 1 199 ? -6.432 -12.238 2.961 1.00 94.69 199 THR A C 1
ATOM 1633 O O . THR A 1 199 ? -6.753 -12.509 4.110 1.00 94.69 199 THR A O 1
ATOM 1636 N N . TYR A 1 200 ? -7.339 -11.975 2.015 1.00 94.62 200 TYR A N 1
ATOM 1637 C CA . TYR A 1 200 ? -8.783 -12.024 2.274 1.00 94.62 200 TYR A CA 1
ATOM 1638 C C . TYR A 1 200 ? -9.276 -13.416 2.678 1.00 94.62 200 TYR A C 1
ATOM 1640 O O . TYR A 1 200 ? -10.091 -13.543 3.587 1.00 94.62 200 TYR A O 1
ATOM 1648 N N . VAL A 1 201 ? -8.812 -14.466 1.995 1.00 93.94 201 VAL A N 1
ATOM 1649 C CA . VAL A 1 201 ? -9.212 -15.854 2.285 1.00 93.94 201 VAL A CA 1
ATOM 1650 C C . VAL A 1 201 ? -8.782 -16.276 3.689 1.00 93.94 201 VAL A C 1
ATOM 1652 O O . VAL A 1 201 ? -9.519 -16.994 4.360 1.00 93.94 201 VAL A O 1
ATOM 1655 N N . ASN A 1 202 ? -7.611 -15.815 4.127 1.00 93.50 202 ASN A N 1
ATOM 1656 C CA . ASN A 1 202 ? -7.012 -16.159 5.414 1.00 93.50 202 ASN A CA 1
ATOM 1657 C C . ASN A 1 202 ? -7.272 -15.104 6.500 1.00 93.50 202 ASN A C 1
ATOM 1659 O O . ASN A 1 202 ? -6.615 -15.137 7.537 1.00 93.50 202 ASN A O 1
ATOM 1663 N N . HIS A 1 203 ? -8.163 -14.140 6.261 1.00 94.69 203 HIS A N 1
ATOM 1664 C CA . HIS A 1 203 ? -8.371 -13.040 7.191 1.00 94.69 203 HIS A CA 1
ATOM 1665 C C . HIS A 1 203 ? -9.119 -13.509 8.445 1.00 94.69 203 HIS A C 1
ATOM 1667 O O . HIS A 1 203 ? -10.225 -14.039 8.337 1.00 94.69 203 HIS A O 1
ATOM 1673 N N . ASP A 1 204 ? -8.567 -13.239 9.632 1.00 91.69 204 ASP A N 1
ATOM 1674 C CA . ASP A 1 204 ? -9.157 -13.664 10.914 1.00 91.69 204 ASP A CA 1
ATOM 1675 C C . ASP A 1 204 ? -10.571 -13.093 11.122 1.00 91.69 204 ASP A C 1
ATOM 1677 O O . ASP A 1 204 ? -11.465 -13.753 11.644 1.00 91.69 204 ASP A O 1
ATOM 1681 N N . ASN A 1 205 ? -10.795 -11.859 10.665 1.00 91.94 205 ASN A N 1
ATOM 1682 C CA . ASN A 1 205 ? -12.097 -11.190 10.688 1.00 91.94 205 ASN A CA 1
ATOM 1683 C C . ASN A 1 205 ? -12.854 -11.322 9.348 1.00 91.94 205 ASN A C 1
ATOM 1685 O O . ASN A 1 205 ? -13.086 -10.331 8.647 1.00 91.94 205 ASN A O 1
ATOM 1689 N N . SER A 1 206 ? -13.192 -12.557 8.963 1.00 91.44 206 SER A N 1
ATOM 1690 C CA . SER A 1 206 ? -13.827 -12.885 7.673 1.00 91.44 206 SER A CA 1
ATOM 1691 C C . SER A 1 206 ? -15.235 -12.307 7.489 1.00 91.44 206 SER A C 1
ATOM 1693 O O . SER A 1 206 ? -15.735 -12.242 6.363 1.00 91.44 206 SER A O 1
ATOM 1695 N N . ASP A 1 207 ? -15.881 -11.883 8.578 1.00 92.25 207 ASP A N 1
ATOM 1696 C CA . ASP A 1 207 ? -17.191 -11.228 8.537 1.00 92.25 207 ASP A CA 1
ATOM 1697 C C . ASP A 1 207 ? -17.100 -9.828 7.918 1.00 92.25 207 ASP A C 1
ATOM 1699 O O . ASP A 1 207 ? -17.965 -9.441 7.127 1.00 92.25 207 ASP A O 1
ATOM 1703 N N . ILE A 1 208 ? -16.016 -9.106 8.224 1.00 94.06 208 ILE A N 1
ATOM 1704 C CA . ILE A 1 208 ? -15.709 -7.794 7.644 1.00 94.06 208 ILE A CA 1
ATOM 1705 C C . ILE A 1 208 ? -15.001 -7.970 6.299 1.00 94.06 208 ILE A C 1
ATOM 1707 O O . ILE A 1 208 ? -15.423 -7.404 5.292 1.00 94.06 208 ILE A O 1
ATOM 1711 N N . PHE A 1 209 ? -13.939 -8.777 6.262 1.00 94.38 209 PHE A N 1
ATOM 1712 C CA . PHE A 1 209 ? -13.082 -8.952 5.088 1.00 94.38 209 PHE A CA 1
ATOM 1713 C C . PHE A 1 209 ? -13.411 -10.258 4.367 1.00 94.38 209 PHE A C 1
ATOM 1715 O O . PHE A 1 209 ? -12.644 -11.219 4.362 1.00 94.38 209 PHE A O 1
ATOM 1722 N N . ASN A 1 210 ? -14.591 -10.299 3.753 1.00 91.38 210 ASN A N 1
ATOM 1723 C CA . ASN A 1 210 ? -15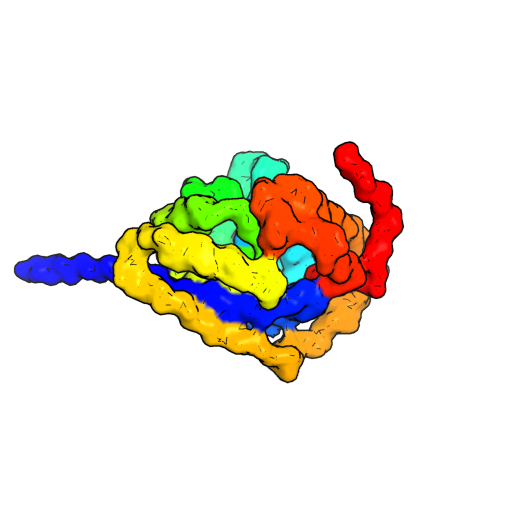.121 -11.517 3.152 1.00 91.38 210 ASN A CA 1
ATOM 1724 C C . ASN A 1 210 ? -14.631 -11.725 1.707 1.00 91.38 210 ASN A C 1
ATOM 1726 O O . ASN A 1 210 ? -15.096 -11.055 0.782 1.00 91.38 210 ASN A O 1
ATOM 1730 N N . ALA A 1 211 ? -13.772 -12.728 1.497 1.00 91.94 211 ALA A N 1
ATOM 1731 C CA . ALA A 1 211 ? -13.242 -13.084 0.178 1.00 91.94 211 ALA A CA 1
ATOM 1732 C C . ALA A 1 211 ? -14.322 -13.402 -0.878 1.00 91.94 211 ALA A C 1
ATOM 1734 O O . ALA A 1 211 ? -14.144 -13.087 -2.052 1.00 91.94 211 ALA A O 1
ATOM 1735 N N . GLN A 1 212 ? -15.454 -13.994 -0.480 1.00 91.00 212 GLN A N 1
ATOM 1736 C CA . GLN A 1 212 ? -16.537 -14.380 -1.399 1.00 91.00 212 GLN A CA 1
ATOM 1737 C C . GLN A 1 212 ? -17.309 -13.174 -1.948 1.00 91.00 212 GLN A C 1
ATOM 1739 O O . GLN A 1 212 ? -18.001 -13.290 -2.955 1.00 91.00 212 GLN A O 1
ATOM 1744 N N . LYS A 1 213 ? -17.206 -12.015 -1.288 1.00 91.81 213 LYS A N 1
ATOM 1745 C CA . LYS A 1 213 ? -17.856 -10.769 -1.715 1.00 91.81 213 LYS A CA 1
ATOM 1746 C C . LYS A 1 213 ? -16.949 -9.889 -2.577 1.00 91.81 213 LYS A C 1
ATOM 1748 O O . LYS A 1 213 ? -17.378 -8.820 -3.006 1.00 91.81 213 LYS A O 1
ATOM 1753 N N . LEU A 1 214 ? -15.709 -10.307 -2.834 1.00 91.44 214 LEU A N 1
ATOM 1754 C CA . LEU A 1 214 ? -14.775 -9.518 -3.627 1.00 91.44 214 LEU A CA 1
ATOM 1755 C C . LEU A 1 214 ? -15.140 -9.514 -5.101 1.00 91.44 214 LEU A C 1
ATOM 1757 O O . LEU A 1 214 ? -15.288 -10.559 -5.736 1.00 91.44 214 LEU A O 1
ATOM 1761 N N . ASN A 1 215 ? -15.140 -8.319 -5.683 1.00 93.88 215 ASN A N 1
ATOM 1762 C CA . ASN A 1 215 ? -15.092 -8.185 -7.124 1.00 93.88 215 ASN A CA 1
ATOM 1763 C C . ASN A 1 215 ? -13.658 -8.437 -7.617 1.00 93.88 215 ASN A C 1
ATOM 1765 O O . ASN A 1 215 ? -12.815 -7.540 -7.631 1.00 93.88 215 ASN A O 1
ATOM 1769 N N . ILE A 1 216 ? -13.389 -9.670 -8.046 1.00 93.75 216 ILE A N 1
ATOM 1770 C CA . ILE A 1 216 ? -12.069 -10.093 -8.537 1.00 93.75 216 ILE A CA 1
ATOM 1771 C C . ILE A 1 216 ? -11.581 -9.288 -9.751 1.00 93.75 216 ILE A C 1
ATOM 1773 O O . ILE A 1 216 ? -10.375 -9.132 -9.931 1.00 93.75 216 ILE A O 1
ATOM 1777 N N . LEU A 1 217 ? -12.487 -8.743 -10.572 1.00 95.62 217 LEU A N 1
ATOM 1778 C CA . LEU A 1 217 ? -12.112 -7.881 -11.694 1.00 95.62 217 LEU A CA 1
ATOM 1779 C C . LEU A 1 217 ? -11.609 -6.525 -11.196 1.00 95.62 217 LEU A C 1
ATOM 1781 O O . LEU A 1 217 ? -10.581 -6.050 -11.670 1.00 95.62 217 LEU A O 1
ATOM 1785 N N . ASP A 1 218 ? -12.287 -5.928 -10.218 1.00 95.81 218 ASP A N 1
ATOM 1786 C CA . ASP A 1 218 ? -11.850 -4.661 -9.626 1.00 95.81 218 ASP A CA 1
ATOM 1787 C C . ASP A 1 218 ? -10.505 -4.819 -8.912 1.00 95.81 218 ASP A C 1
ATOM 1789 O O . ASP A 1 218 ? -9.640 -3.949 -9.019 1.00 95.81 218 ASP A O 1
ATOM 1793 N N . VAL A 1 219 ? -10.295 -5.959 -8.247 1.00 95.38 219 VAL A N 1
ATOM 1794 C CA . VAL A 1 219 ? -8.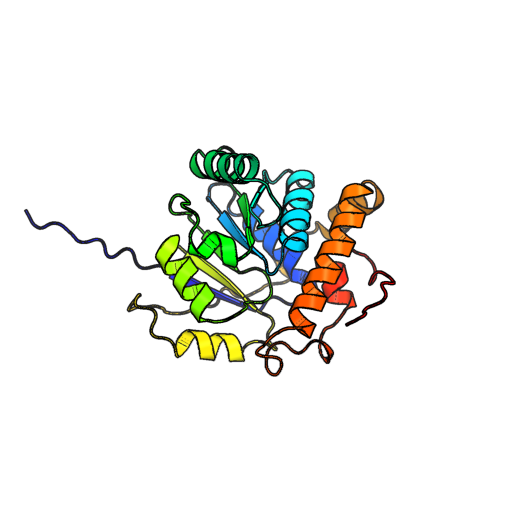994 -6.315 -7.673 1.00 95.38 219 VAL A CA 1
ATOM 1795 C C . VAL A 1 219 ? -7.935 -6.447 -8.770 1.00 95.38 219 VAL A C 1
ATOM 1797 O O . VAL A 1 219 ? -6.857 -5.885 -8.631 1.00 95.38 219 VAL A O 1
ATOM 1800 N N . ALA A 1 220 ? -8.223 -7.118 -9.889 1.00 96.75 220 ALA A N 1
ATOM 1801 C CA . ALA A 1 220 ? -7.286 -7.221 -11.011 1.00 96.75 220 ALA A CA 1
ATOM 1802 C C . ALA A 1 220 ? -6.900 -5.837 -11.568 1.00 96.75 220 ALA A C 1
ATOM 1804 O O . ALA A 1 220 ? -5.713 -5.556 -11.750 1.00 96.75 220 ALA A O 1
ATOM 1805 N N . ILE A 1 221 ? -7.878 -4.942 -11.744 1.00 96.50 221 ILE A N 1
ATOM 1806 C CA . ILE A 1 221 ? -7.652 -3.557 -12.187 1.00 96.50 221 ILE A CA 1
ATOM 1807 C C . ILE A 1 221 ? -6.754 -2.798 -11.198 1.00 96.50 221 ILE A C 1
ATOM 1809 O O . ILE A 1 221 ? -5.889 -2.034 -11.632 1.00 96.50 221 ILE A O 1
ATOM 1813 N N . ASN A 1 222 ? -6.890 -3.054 -9.892 1.00 95.50 222 ASN A N 1
ATOM 1814 C CA . ASN A 1 222 ? -6.034 -2.478 -8.851 1.00 95.50 222 ASN A CA 1
ATOM 1815 C C . ASN A 1 222 ? -4.552 -2.897 -8.959 1.00 95.50 222 ASN A C 1
ATOM 1817 O O . ASN A 1 222 ? -3.678 -2.214 -8.437 1.00 95.50 222 ASN A O 1
ATOM 1821 N N . PHE A 1 223 ? -4.254 -3.990 -9.664 1.00 97.25 223 PHE A N 1
ATOM 1822 C CA . PHE A 1 223 ? -2.892 -4.419 -10.006 1.00 97.25 223 PHE A CA 1
ATOM 1823 C C . PHE A 1 223 ? -2.531 -4.111 -11.466 1.00 97.25 223 PHE A C 1
ATOM 1825 O O . PHE A 1 223 ? -1.606 -4.690 -12.018 1.00 97.25 223 PHE A O 1
ATOM 1832 N N . GLY A 1 224 ? -3.282 -3.233 -12.138 1.00 96.38 224 GLY A N 1
ATOM 1833 C CA . GLY A 1 224 ? -3.043 -2.897 -13.542 1.00 96.38 224 GLY A CA 1
ATOM 1834 C C . GLY A 1 224 ? -3.385 -4.020 -14.527 1.00 96.38 224 GLY A C 1
ATOM 1835 O O . GLY A 1 224 ? -3.086 -3.902 -15.712 1.00 96.38 224 GLY A O 1
ATOM 1836 N N . LEU A 1 225 ? -4.029 -5.102 -14.088 1.00 96.31 225 LEU A N 1
ATOM 1837 C CA . LEU A 1 225 ? -4.419 -6.213 -14.952 1.00 96.31 225 LEU A CA 1
ATOM 1838 C C . LEU A 1 225 ? -5.771 -5.911 -15.615 1.00 96.31 225 LEU A C 1
ATOM 1840 O O . LEU A 1 225 ? -6.727 -5.499 -14.962 1.00 96.31 225 LEU A O 1
ATOM 1844 N N . LYS A 1 226 ? -5.875 -6.152 -16.928 1.00 95.19 226 LYS A N 1
ATOM 1845 C CA . LYS A 1 226 ? -7.125 -5.956 -17.696 1.00 95.19 226 LYS A CA 1
ATOM 1846 C C . LYS A 1 226 ? -8.198 -7.002 -17.371 1.00 95.19 226 LYS A C 1
ATOM 1848 O O . LYS A 1 226 ? -9.375 -6.779 -17.636 1.00 95.19 226 LYS A O 1
ATOM 1853 N N . ALA A 1 227 ? -7.786 -8.150 -16.844 1.00 94.56 227 ALA A N 1
ATOM 1854 C CA . ALA A 1 227 ? -8.659 -9.244 -16.452 1.00 94.56 227 ALA A CA 1
ATOM 1855 C C . ALA A 1 227 ? -8.025 -10.033 -15.296 1.00 94.56 227 ALA A C 1
ATOM 1857 O O . ALA A 1 227 ? -6.792 -10.058 -15.192 1.00 94.56 227 ALA A O 1
ATOM 1858 N N . PRO A 1 228 ? -8.836 -10.711 -14.464 1.00 93.56 228 PRO A N 1
ATOM 1859 C CA . PRO A 1 228 ? -8.335 -11.630 -13.454 1.00 93.56 228 PRO A CA 1
ATOM 1860 C C . PRO A 1 228 ? -7.416 -12.684 -14.089 1.00 93.56 228 PRO A C 1
ATOM 1862 O O . PRO A 1 228 ? -7.817 -13.340 -15.059 1.00 93.56 228 PRO A O 1
ATOM 1865 N N . PRO A 1 229 ? -6.188 -12.865 -13.583 1.00 89.25 229 PRO A N 1
ATOM 1866 C CA . PRO A 1 229 ? -5.305 -13.904 -14.080 1.00 89.25 229 PRO A CA 1
ATOM 1867 C C . PRO A 1 229 ? -5.915 -15.278 -13.773 1.00 89.25 229 PRO A C 1
ATOM 1869 O O . PRO A 1 229 ? -6.463 -15.509 -12.693 1.00 89.25 229 PRO A O 1
ATOM 1872 N N . LYS A 1 230 ? -5.822 -16.203 -14.735 1.00 75.19 230 LYS A N 1
ATOM 1873 C CA . LYS A 1 230 ? -6.270 -17.594 -14.575 1.00 75.19 230 LYS A CA 1
ATOM 1874 C C . LYS A 1 230 ? -5.297 -18.320 -13.651 1.00 75.19 230 LYS A C 1
ATOM 1876 O O . LYS A 1 230 ? -4.345 -18.941 -14.112 1.00 75.19 230 LYS A O 1
ATOM 1881 N N . LEU A 1 231 ? -5.502 -18.182 -12.349 1.00 62.81 231 LEU A N 1
ATOM 1882 C CA . LEU A 1 231 ? -4.667 -18.799 -11.328 1.00 62.81 231 LEU A CA 1
ATOM 1883 C C . LEU A 1 231 ? -5.474 -19.869 -10.592 1.00 62.81 231 LEU A C 1
ATOM 1885 O O . LEU A 1 231 ? -6.637 -19.619 -10.266 1.00 62.81 231 LEU A O 1
ATOM 1889 N N . PRO A 1 232 ? -4.889 -21.041 -10.296 1.00 54.75 232 PRO A N 1
ATOM 1890 C CA . PRO A 1 232 ? -5.491 -21.954 -9.340 1.00 54.75 232 PRO A CA 1
ATOM 1891 C C . PRO A 1 232 ? -5.467 -21.278 -7.963 1.00 54.75 232 PRO A C 1
ATOM 1893 O O . PRO A 1 232 ? -4.403 -21.032 -7.400 1.00 54.75 232 PRO A O 1
ATOM 1896 N N . LEU A 1 233 ? -6.642 -20.931 -7.440 1.00 48.25 233 LEU A N 1
ATOM 1897 C CA . LEU A 1 233 ? -6.808 -20.528 -6.046 1.00 48.25 233 LEU A CA 1
ATOM 1898 C C . LEU A 1 233 ? -6.878 -21.815 -5.213 1.00 48.25 233 LEU A C 1
ATOM 1900 O O . LEU A 1 233 ? -7.965 -22.335 -4.972 1.00 48.25 233 LEU A O 1
ATOM 1904 N N . SER A 1 234 ? -5.733 -22.401 -4.857 1.00 49.00 234 SER A N 1
ATOM 1905 C CA . SER A 1 234 ? -5.699 -23.510 -3.895 1.00 49.00 234 SER A CA 1
ATOM 1906 C C . SER A 1 234 ? -5.545 -22.969 -2.475 1.00 49.00 234 SER A C 1
ATOM 1908 O O . SER A 1 234 ? -4.764 -22.043 -2.260 1.00 49.00 234 SER A O 1
ATOM 1910 N N . LYS A 1 235 ? -6.285 -23.560 -1.529 1.00 44.78 235 LYS A N 1
ATOM 1911 C CA . LYS A 1 235 ? -6.000 -23.438 -0.092 1.00 44.78 235 LYS A CA 1
ATOM 1912 C C . LYS A 1 235 ? -4.662 -24.081 0.252 1.00 44.78 235 LYS A C 1
ATOM 1914 O O . LYS A 1 235 ? -4.330 -25.091 -0.410 1.00 44.78 235 LYS A O 1
#

Sequence (235 aa):
MSSQNHENHVKLFHSFVPHKYRLLTLVGFIRSHLKDSIVVICCSTGVAEHHSLLFNFLELRAGFLHGKQDQAHREDAVRRFNSGEVPLLFATALLMESTKINRPTWVIHYDIPKEVNTEIKIINNIRPEKFLIFLDESHKQYLELLKTVKLDAKDATTDNISFDVKKIPPVQDQVFKLLDKNHRLYLCSQDGYRELIQTYVNHDNSDIFNAQKLNILDVAINFGLKAPPKLPLSK